Protein AF-A0A2U3EQC5-F1 (afdb_monomer_lite)

InterPro domains:
  IPR046341 SET domain superfamily [G3DSA:2.170.270.10] (46-141)
  IPR046341 SET domain superfamily [SSF82199] (53-128)
  IPR053201 Flavunoidine biosynthesis N-methyltransferase [PTHR12350] (19-165)

Organism: Purpureocillium lilacinum (NCBI:txid33203)

pLDDT: mean 74.04, std 29.15, range [25.59, 98.88]

Sequence (269 aa):
MAEFTPFWEQPSHPGLIQVVKGNRPYTSAAYSLVSLPPGALFAHITTATTVAHTTYTSVATGSDSRIELNSDLVYCNHSCQPSLVFDMARLEVRVSDDRPLRPGDALTFFYPSTEWDMVQPFQCECGADDGVCLGRIAGASVVEPELLLAHWWVNEHVRALVADKVQAAGRFTAAAAAPARKAGGDLEVVAAEGQMAAVHKTTSTYASGRGRFPANLSYPARCVQSPVYMSILTRPASPSDDGAYAVPDAAADSHTSSKLQSSLQAQIE

Secondary structure (DSSP, 8-state):
-PPP---S-S-SSTTTEEEE--SSTT--EEEE-S-B-TT-EEEE--S-EE-SS--SSEEESSSS-EEE--SGGGG-EE-SS-SEEEETTTTEEEE-TTS-B-TT-B-EE-GGGT-SS-SS-EE--S-PPTTT--SEE--GGGS-HHHHHHHS---HHHHHHHHHHHHHHHHHHHHHTS--------------------------------------------------------PPPPPP----------------------S------

Foldseek 3Di:
DDADDQPDDPQPDPQAWDWDDDPDGPPIFIWGNDKDWAFAFRDAQDQKDKDQDDDQQWWALAPRTIIRSSHPVSRAAADLDAQWDCASVRRTITGHNVGIGDGGHTHHDHRLLTFQFRPDKDQDPRPDDDVSDPRIDTHLVPDDLVSDVVRDHHYPNSVVVSVVVVVVVVVVVVVVPDDDPPPPPDDDDDDDDDDDDDDDDDDDDDDDDDDDDDDDDDDDDDDDDDDDDDDDDDDDDDDDDDDDDDDDDDDDDDDDDDDPPDDDPDDDD

Structure (mmCIF, N/CA/C/O backbone):
data_AF-A0A2U3EQC5-F1
#
_entry.id   AF-A0A2U3EQC5-F1
#
loop_
_atom_site.group_PDB
_atom_site.id
_atom_site.type_symbol
_atom_site.label_atom_id
_atom_site.label_alt_id
_atom_site.label_comp_id
_atom_site.label_asym_id
_atom_site.label_entity_id
_atom_site.label_seq_id
_atom_site.pdbx_PDB_ins_code
_atom_site.Cartn_x
_atom_site.Cartn_y
_atom_site.Cartn_z
_atom_site.occupancy
_atom_site.B_iso_or_equiv
_atom_site.auth_seq_id
_atom_site.auth_comp_id
_atom_site.auth_asym_id
_atom_site.auth_atom_id
_atom_site.pdbx_PDB_model_num
ATOM 1 N N . MET A 1 1 ? 18.146 0.056 12.840 1.00 60.41 1 MET A N 1
ATOM 2 C CA . MET A 1 1 ? 17.187 1.153 12.604 1.00 60.41 1 MET A CA 1
ATOM 3 C C . MET A 1 1 ? 16.196 1.155 13.751 1.00 60.41 1 MET A C 1
ATOM 5 O O . MET A 1 1 ? 15.850 0.075 14.212 1.00 60.41 1 MET A O 1
ATOM 9 N N . ALA A 1 2 ? 15.840 2.330 14.271 1.00 64.19 2 ALA A N 1
ATOM 10 C CA . ALA A 1 2 ? 14.834 2.434 15.325 1.00 64.19 2 ALA A CA 1
ATOM 11 C C . ALA A 1 2 ? 13.441 2.158 14.741 1.00 64.19 2 ALA A C 1
ATOM 13 O O . ALA A 1 2 ? 13.175 2.493 13.582 1.00 64.19 2 ALA A O 1
ATOM 14 N N . GLU A 1 3 ? 12.583 1.520 15.532 1.00 71.12 3 GLU A N 1
ATOM 15 C CA . GLU A 1 3 ? 11.189 1.293 15.163 1.00 71.12 3 GLU A CA 1
ATOM 16 C C . GLU A 1 3 ? 10.447 2.629 15.027 1.00 71.12 3 GLU A C 1
ATOM 18 O O . GLU A 1 3 ? 10.733 3.592 15.739 1.00 71.12 3 GLU A O 1
ATOM 23 N N . PHE A 1 4 ? 9.523 2.693 14.071 1.00 79.38 4 PHE A N 1
ATOM 24 C CA . PHE A 1 4 ? 8.716 3.871 13.799 1.00 79.38 4 PHE A CA 1
ATOM 25 C C . PHE A 1 4 ? 7.775 4.124 14.979 1.00 79.38 4 PHE A C 1
ATOM 27 O O . PHE A 1 4 ? 6.898 3.305 15.270 1.00 79.38 4 PHE A O 1
ATOM 34 N N . THR A 1 5 ? 7.932 5.280 15.622 1.00 84.69 5 THR A N 1
ATOM 35 C CA . THR A 1 5 ? 7.005 5.749 16.651 1.00 84.69 5 THR A CA 1
ATOM 36 C C . THR A 1 5 ? 5.958 6.655 15.999 1.00 84.69 5 THR A C 1
ATOM 38 O O . THR A 1 5 ? 6.326 7.716 15.489 1.00 84.69 5 THR A O 1
ATOM 41 N N . PRO A 1 6 ? 4.669 6.270 16.000 1.00 90.75 6 PRO A N 1
ATOM 42 C CA . PRO A 1 6 ? 3.605 7.116 15.472 1.00 90.75 6 PRO A CA 1
ATOM 43 C C . PRO A 1 6 ? 3.496 8.403 16.292 1.00 90.75 6 PRO A C 1
ATOM 45 O O . PRO A 1 6 ? 3.584 8.376 17.518 1.00 90.75 6 PRO A O 1
ATOM 48 N N . PHE A 1 7 ? 3.291 9.526 15.606 1.00 93.06 7 PHE A N 1
ATOM 49 C CA . PHE A 1 7 ? 3.071 10.837 16.230 1.00 93.06 7 PHE A CA 1
ATOM 50 C C . PHE A 1 7 ? 1.607 11.306 16.133 1.00 93.06 7 PHE A C 1
ATOM 52 O O . PHE A 1 7 ? 1.275 12.376 16.637 1.00 93.06 7 PHE A O 1
ATOM 59 N N . TRP A 1 8 ? 0.742 10.528 15.474 1.00 94.25 8 TRP A N 1
ATOM 60 C CA . TRP A 1 8 ? -0.700 10.767 15.389 1.00 94.25 8 TRP A CA 1
ATOM 61 C C . TRP A 1 8 ? -1.462 10.033 16.496 1.00 94.25 8 TRP A C 1
ATOM 63 O O . TRP A 1 8 ? -0.962 9.084 17.101 1.00 94.25 8 TRP A O 1
ATOM 73 N N . GLU A 1 9 ? -2.704 10.454 16.729 1.00 92.25 9 GLU A N 1
ATOM 74 C CA . GLU A 1 9 ? -3.632 9.760 17.620 1.00 92.25 9 GLU A CA 1
ATOM 75 C C . GLU A 1 9 ? -4.041 8.401 17.034 1.00 92.25 9 GLU A C 1
ATOM 77 O O . GLU A 1 9 ? -4.446 8.309 15.874 1.00 92.25 9 GLU A O 1
ATOM 82 N N . GLN A 1 10 ? -3.935 7.340 17.839 1.00 90.12 10 GLN A N 1
ATOM 83 C CA . GLN A 1 10 ? -4.272 5.978 17.425 1.00 90.12 10 GLN A CA 1
ATOM 84 C C . GLN A 1 10 ? -5.560 5.481 18.112 1.00 90.12 10 GLN A C 1
ATOM 86 O O . GLN A 1 10 ? -5.664 5.601 19.334 1.00 90.12 10 GLN A O 1
ATOM 91 N N . PRO A 1 11 ? -6.501 4.852 17.375 1.00 93.69 11 PRO A N 1
ATOM 92 C CA . PRO A 1 11 ? -6.435 4.581 15.942 1.00 93.69 11 PRO A CA 1
ATOM 93 C C . PRO A 1 11 ? -6.829 5.805 15.099 1.00 93.69 11 PRO A C 1
ATOM 95 O O . PRO A 1 11 ? -7.853 6.437 15.327 1.00 93.69 11 PRO A O 1
ATOM 98 N N . SER A 1 12 ? -6.059 6.067 14.049 1.00 96.44 12 SER A N 1
ATOM 99 C CA . SER A 1 12 ? -6.340 7.078 13.017 1.00 96.44 12 SER A CA 1
ATOM 100 C C . SER A 1 12 ? -7.589 6.771 12.177 1.00 96.44 12 SER A C 1
ATOM 102 O O . SER A 1 12 ? -8.175 7.675 11.591 1.00 96.44 12 SER A O 1
ATOM 104 N N . HIS A 1 13 ? -7.994 5.497 12.106 1.00 97.00 13 HIS A N 1
ATOM 105 C CA . HIS A 1 13 ? -9.153 5.019 11.346 1.00 97.00 13 HIS A CA 1
ATOM 106 C C . HIS A 1 13 ? -10.082 4.191 12.256 1.00 97.00 13 HIS A C 1
ATOM 108 O O . HIS A 1 13 ? -10.165 2.961 12.114 1.00 97.00 13 HIS A O 1
ATOM 114 N N . PRO A 1 14 ? -10.748 4.832 13.237 1.00 95.81 14 PRO A N 1
ATOM 115 C CA . PRO A 1 14 ? -11.559 4.132 14.226 1.00 95.81 14 PRO A CA 1
ATOM 116 C C . PRO A 1 14 ? -12.685 3.340 13.553 1.00 95.81 14 PRO A C 1
ATOM 118 O O . PRO A 1 14 ? -13.388 3.842 12.679 1.00 95.81 14 PRO A O 1
ATOM 121 N N . GLY A 1 15 ? -12.843 2.076 13.951 1.00 96.69 15 GLY A N 1
ATOM 122 C CA . GLY A 1 15 ? -13.857 1.171 13.397 1.00 96.69 15 GLY A CA 1
ATOM 123 C C . GLY A 1 15 ? -13.526 0.568 12.027 1.00 96.69 15 GLY A C 1
ATOM 124 O O . GLY A 1 15 ? -14.263 -0.306 11.584 1.00 96.69 15 GLY A O 1
ATOM 125 N N . LEU A 1 16 ? -12.424 0.970 11.379 1.00 97.81 16 LEU A N 1
ATOM 126 C CA . LEU A 1 16 ? -11.960 0.390 10.110 1.00 97.81 16 LEU A CA 1
ATOM 127 C C . LEU A 1 16 ? -10.710 -0.474 10.284 1.00 97.81 16 LEU A C 1
ATOM 129 O O . LEU A 1 16 ? -10.642 -1.568 9.724 1.00 97.81 16 LEU A O 1
ATOM 133 N N . ILE A 1 17 ? -9.736 0.011 11.061 1.00 98.12 17 ILE A N 1
ATOM 134 C CA . ILE A 1 17 ? -8.420 -0.618 11.214 1.00 98.12 17 ILE A CA 1
ATOM 135 C C . ILE A 1 17 ? -8.189 -1.005 12.672 1.00 98.12 17 ILE A C 1
ATOM 137 O O . ILE A 1 17 ? -8.315 -0.181 13.577 1.00 98.12 17 ILE A O 1
ATOM 141 N N . GLN A 1 18 ? -7.766 -2.248 12.888 1.00 97.81 18 GLN A N 1
ATOM 142 C CA . GLN A 1 18 ? -7.143 -2.690 14.129 1.00 97.81 18 GLN A CA 1
ATOM 143 C C . GLN A 1 18 ? -5.639 -2.861 13.914 1.00 97.81 18 GLN A C 1
ATOM 145 O O . GLN A 1 18 ? -5.214 -3.704 13.126 1.00 97.81 18 GLN A O 1
ATOM 150 N N . VAL A 1 19 ? -4.825 -2.096 14.644 1.00 96.75 19 VAL A N 1
ATOM 151 C CA . VAL A 1 19 ? -3.367 -2.277 14.668 1.00 96.75 19 VAL A CA 1
ATOM 152 C C . VAL A 1 19 ? -2.998 -3.244 15.786 1.00 96.75 19 VAL A C 1
ATOM 154 O O . VAL A 1 19 ? -3.342 -3.027 16.946 1.00 96.75 19 VAL A O 1
ATOM 157 N N . VAL A 1 20 ? -2.251 -4.289 15.447 1.00 95.38 20 VAL A N 1
ATOM 158 C CA . VAL A 1 20 ? -1.648 -5.215 16.407 1.00 95.38 20 VAL A CA 1
ATOM 159 C C . VAL A 1 20 ? -0.141 -5.018 16.368 1.00 95.38 20 VAL A C 1
ATOM 161 O O . VAL A 1 20 ? 0.492 -5.200 15.330 1.00 95.38 20 VAL A O 1
ATOM 164 N N . LYS A 1 21 ? 0.440 -4.630 17.504 1.00 91.31 21 LYS A N 1
ATOM 165 C CA . LYS A 1 21 ? 1.890 -4.499 17.665 1.00 91.31 21 LYS A CA 1
ATOM 166 C C . LYS A 1 21 ? 2.492 -5.866 17.955 1.00 91.31 21 LYS A C 1
ATOM 168 O O . LYS A 1 21 ? 2.032 -6.565 18.856 1.00 91.31 21 LYS A O 1
ATOM 173 N N . GLY A 1 22 ? 3.510 -6.248 17.195 1.00 85.81 22 GLY A N 1
ATOM 174 C CA . GLY A 1 22 ? 4.275 -7.448 17.502 1.00 85.81 22 GLY A CA 1
ATOM 175 C C . GLY A 1 22 ? 5.322 -7.198 18.592 1.00 85.81 22 GLY A C 1
ATOM 176 O O . GLY A 1 22 ? 5.554 -6.071 19.023 1.00 85.81 22 GLY A O 1
ATOM 177 N N . ASN A 1 23 ? 5.958 -8.271 19.058 1.00 85.81 23 ASN A N 1
ATOM 178 C CA . ASN A 1 23 ? 6.961 -8.230 20.131 1.00 85.81 23 ASN A CA 1
ATOM 179 C C . ASN A 1 23 ? 8.394 -7.972 19.631 1.00 85.81 23 ASN A C 1
ATOM 181 O O . ASN A 1 23 ? 9.341 -8.002 20.418 1.00 85.81 23 ASN A O 1
ATOM 185 N N . ARG A 1 24 ? 8.563 -7.769 18.321 1.00 83.31 24 ARG A N 1
ATOM 186 C CA . ARG A 1 24 ? 9.838 -7.483 17.655 1.00 83.31 24 ARG A CA 1
ATOM 187 C C . ARG A 1 24 ? 9.677 -6.289 16.705 1.00 83.31 24 ARG A C 1
ATOM 189 O O . ARG A 1 24 ? 8.576 -6.082 16.186 1.00 83.31 24 ARG A O 1
ATOM 196 N N . PRO A 1 25 ? 10.758 -5.555 16.395 1.00 79.38 25 PRO A N 1
ATOM 197 C CA . PRO A 1 25 ? 10.714 -4.519 15.368 1.00 79.38 25 PRO A CA 1
ATOM 198 C C . PRO A 1 25 ? 10.146 -5.061 14.052 1.00 79.38 25 PRO A C 1
ATOM 200 O O . PRO A 1 25 ? 10.438 -6.197 13.677 1.00 79.38 25 PRO A O 1
ATOM 203 N N . TYR A 1 26 ? 9.356 -4.242 13.355 1.00 80.81 26 TYR A N 1
ATOM 204 C CA . TYR A 1 26 ? 8.758 -4.566 12.048 1.00 80.81 26 TYR A CA 1
ATOM 205 C C . TYR A 1 26 ? 7.760 -5.735 12.054 1.00 80.81 26 TYR A C 1
ATOM 207 O O . TYR A 1 26 ? 7.465 -6.294 11.005 1.00 80.81 26 TYR A O 1
ATOM 215 N N . THR A 1 27 ? 7.214 -6.100 13.220 1.00 87.44 27 THR A N 1
ATOM 216 C CA . THR A 1 27 ? 6.194 -7.166 13.337 1.00 87.44 27 THR A CA 1
ATOM 217 C C . THR A 1 27 ? 4.798 -6.641 13.680 1.00 87.44 27 THR A C 1
ATOM 219 O O . THR A 1 27 ? 3.921 -7.401 14.080 1.00 87.44 27 THR A O 1
ATOM 222 N N . SER A 1 28 ? 4.581 -5.331 13.526 1.00 93.75 28 SER A N 1
ATOM 223 C CA . SER A 1 28 ? 3.240 -4.742 13.591 1.00 93.75 28 SER A CA 1
ATOM 224 C C . SER A 1 28 ? 2.422 -5.129 12.356 1.00 93.75 28 SER A C 1
ATOM 226 O O . SER A 1 28 ? 2.977 -5.258 11.268 1.00 93.75 28 SER A O 1
ATOM 228 N N . ALA A 1 29 ? 1.110 -5.284 12.510 1.00 95.94 29 ALA A N 1
ATOM 229 C CA . ALA A 1 29 ? 0.196 -5.596 11.415 1.00 95.94 29 ALA A CA 1
ATOM 230 C C . ALA A 1 29 ? -1.144 -4.872 11.585 1.00 95.94 29 ALA A C 1
ATOM 232 O O . ALA A 1 29 ? -1.591 -4.630 12.708 1.00 95.94 29 ALA A O 1
ATOM 233 N N . ALA A 1 30 ? -1.783 -4.553 10.464 1.00 98.00 30 ALA A N 1
ATOM 234 C CA . ALA A 1 30 ? -3.121 -3.983 10.411 1.00 98.00 30 ALA A CA 1
ATOM 235 C C . ALA A 1 30 ? -4.150 -5.039 9.978 1.00 98.00 30 ALA A C 1
ATOM 237 O O . ALA A 1 30 ? -3.899 -5.822 9.061 1.00 98.00 30 ALA A O 1
ATOM 238 N N . TYR A 1 31 ? -5.318 -5.038 10.617 1.00 98.62 31 TYR A N 1
ATOM 239 C CA . TYR A 1 31 ? -6.430 -5.943 10.328 1.00 98.62 31 TYR A CA 1
ATOM 240 C C . TYR A 1 31 ? -7.721 -5.158 10.098 1.00 98.62 31 TYR A C 1
ATOM 242 O O . TYR A 1 31 ? -7.950 -4.122 10.726 1.00 98.62 31 TYR A O 1
ATOM 250 N N . SER A 1 32 ? -8.566 -5.655 9.195 1.00 98.69 32 SER A N 1
ATOM 251 C CA . SER A 1 32 ? -9.867 -5.057 8.904 1.00 98.69 32 SER A CA 1
ATOM 252 C C . SER A 1 32 ? -10.825 -5.254 10.074 1.00 98.69 32 SER A C 1
ATOM 254 O O . SER A 1 32 ? -10.917 -6.345 10.635 1.00 98.69 32 SER A O 1
ATOM 256 N N . LEU A 1 33 ? -11.617 -4.234 10.381 1.00 98.69 33 LEU A N 1
ATOM 257 C CA . LEU A 1 33 ? -12.772 -4.331 11.278 1.00 98.69 33 LEU A CA 1
ATOM 258 C C . LEU A 1 33 ? -14.106 -4.389 10.518 1.00 98.69 33 LEU A C 1
ATOM 260 O O . LEU A 1 33 ? -15.160 -4.560 11.127 1.00 98.69 33 LEU A O 1
ATOM 264 N N . VAL A 1 34 ? -14.070 -4.285 9.187 1.00 98.62 34 VAL A N 1
ATOM 265 C CA . VAL A 1 34 ? -15.260 -4.171 8.335 1.00 98.62 34 VAL A CA 1
ATOM 266 C C . VAL A 1 34 ? -15.308 -5.232 7.246 1.00 98.62 34 VAL A C 1
ATOM 268 O O . VAL A 1 34 ? -14.296 -5.830 6.872 1.00 98.62 34 VAL A O 1
ATOM 271 N N . SER A 1 35 ? -16.514 -5.452 6.717 1.00 98.69 35 SER A N 1
ATOM 272 C CA . SER A 1 35 ? -16.706 -6.188 5.472 1.00 98.69 35 SER A CA 1
ATOM 273 C C . SER A 1 35 ? -17.025 -5.228 4.335 1.00 98.69 35 SER A C 1
ATOM 275 O O . SER A 1 35 ? -17.892 -4.370 4.482 1.00 98.69 35 SER A O 1
ATOM 277 N N . LEU A 1 36 ? -16.337 -5.390 3.208 1.00 98.75 36 LEU A N 1
ATOM 278 C CA . LEU A 1 36 ? -16.526 -4.584 2.007 1.00 98.75 36 LEU A CA 1
ATOM 279 C C . LEU A 1 36 ? -16.419 -5.472 0.756 1.00 98.75 36 LEU A C 1
ATOM 281 O O . LEU A 1 36 ? -15.634 -6.428 0.753 1.00 98.75 36 LEU A O 1
ATOM 285 N N . PRO A 1 37 ? -17.198 -5.194 -0.306 1.00 98.75 37 PRO A N 1
ATOM 286 C CA . PRO A 1 37 ? -17.082 -5.934 -1.557 1.00 98.75 37 PRO A CA 1
ATOM 287 C C . PRO A 1 37 ? -15.770 -5.595 -2.293 1.00 98.75 37 PRO A C 1
ATOM 289 O O . PRO A 1 37 ? -15.158 -4.564 -1.996 1.00 98.75 37 PRO A O 1
ATOM 292 N N . PRO A 1 38 ? -15.346 -6.433 -3.260 1.00 98.69 38 PRO A N 1
ATOM 293 C CA . PRO A 1 38 ? -14.201 -6.134 -4.118 1.00 98.69 38 PRO A CA 1
ATOM 294 C C . PRO A 1 38 ? -14.313 -4.753 -4.773 1.00 98.69 38 PRO A C 1
ATOM 296 O O . PRO A 1 38 ? -15.415 -4.309 -5.111 1.00 98.69 38 PRO A O 1
ATOM 299 N N . GLY A 1 39 ? -13.185 -4.057 -4.911 1.00 98.50 39 GLY A N 1
ATOM 300 C CA . GLY A 1 39 ? -13.107 -2.737 -5.538 1.00 98.50 39 GLY A CA 1
ATOM 301 C C . GLY A 1 39 ? -13.722 -1.586 -4.731 1.00 98.50 39 GLY A C 1
ATOM 302 O O . GLY A 1 39 ? -13.650 -0.432 -5.168 1.00 98.50 39 GLY A O 1
ATOM 303 N N . ALA A 1 40 ? -14.330 -1.841 -3.567 1.00 98.69 40 ALA A N 1
ATOM 304 C CA . ALA A 1 40 ? -14.895 -0.796 -2.714 1.00 98.69 40 ALA A CA 1
ATOM 305 C C . ALA A 1 40 ? -13.812 0.139 -2.162 1.00 98.69 40 ALA A C 1
ATOM 307 O O . ALA A 1 40 ? -12.687 -0.279 -1.897 1.00 98.69 40 ALA A O 1
ATOM 308 N N . LEU A 1 41 ? -14.170 1.403 -1.931 1.00 98.75 41 LEU A N 1
ATOM 309 C CA . LEU A 1 41 ? -13.318 2.322 -1.182 1.00 98.75 41 LEU A CA 1
ATOM 310 C C . LEU A 1 41 ? -13.204 1.837 0.271 1.00 98.75 41 LEU A C 1
ATOM 312 O O . LEU A 1 41 ? -14.220 1.670 0.943 1.00 98.75 41 LEU A O 1
ATOM 316 N N . PHE A 1 42 ? -11.975 1.629 0.742 1.00 98.75 42 PHE A N 1
ATOM 317 C CA . PHE A 1 42 ? -11.675 1.292 2.133 1.00 98.75 42 PHE A CA 1
ATOM 318 C C . PHE A 1 42 ? -11.404 2.555 2.959 1.00 98.75 42 PHE A C 1
ATOM 320 O O . PHE A 1 42 ? -12.025 2.750 4.000 1.00 98.75 42 PHE A O 1
ATOM 327 N N . ALA A 1 43 ? -10.512 3.430 2.484 1.00 98.62 43 ALA A N 1
ATOM 328 C CA . ALA A 1 43 ? -10.180 4.693 3.143 1.00 98.62 43 ALA A CA 1
ATOM 329 C C . ALA A 1 43 ? -9.628 5.724 2.147 1.00 98.62 43 ALA A C 1
ATOM 331 O O . ALA A 1 43 ? -9.016 5.363 1.143 1.00 98.62 43 ALA A O 1
ATOM 332 N N . HIS A 1 44 ? -9.800 7.010 2.447 1.00 98.56 44 HIS A N 1
ATOM 333 C CA . HIS A 1 44 ? -9.054 8.084 1.787 1.00 98.56 44 HIS A CA 1
ATOM 334 C C . HIS A 1 44 ? -7.726 8.328 2.514 1.00 98.56 44 HIS A C 1
ATOM 336 O O . HIS A 1 44 ? -7.661 8.238 3.738 1.00 98.56 44 HIS A O 1
ATOM 342 N N . ILE A 1 45 ? -6.681 8.702 1.777 1.00 98.38 45 ILE A N 1
ATOM 343 C CA . ILE A 1 45 ? -5.380 9.083 2.335 1.00 98.38 45 ILE A CA 1
ATOM 344 C C . ILE A 1 45 ? -5.372 10.602 2.538 1.00 98.38 45 ILE A C 1
ATOM 346 O O . ILE A 1 45 ? -4.995 11.361 1.649 1.00 98.38 45 ILE A O 1
ATOM 350 N N . THR A 1 46 ? -5.825 11.061 3.706 1.00 97.25 46 THR A N 1
ATOM 351 C CA . THR A 1 46 ? -6.044 12.498 3.982 1.00 97.25 46 THR A CA 1
ATOM 352 C C . THR A 1 46 ? -4.967 13.154 4.843 1.00 97.25 46 THR A C 1
ATOM 354 O O . THR A 1 46 ? -4.887 14.377 4.894 1.00 97.25 46 THR A O 1
ATOM 357 N N . THR A 1 47 ? -4.148 12.368 5.540 1.00 97.12 47 THR A N 1
ATOM 358 C CA . THR A 1 47 ? -3.135 12.845 6.504 1.00 97.12 47 THR A CA 1
ATOM 359 C C . THR A 1 47 ? -1.728 12.924 5.919 1.00 97.12 47 THR A C 1
ATOM 361 O O . THR A 1 47 ? -0.791 13.361 6.591 1.00 97.12 47 THR A O 1
ATOM 364 N N . ALA A 1 48 ? -1.559 12.465 4.682 1.00 97.44 48 ALA A N 1
ATOM 365 C CA . ALA A 1 48 ? -0.251 12.272 4.096 1.00 97.44 48 ALA A CA 1
ATOM 366 C C . ALA A 1 48 ? 0.497 13.586 3.845 1.00 97.44 48 ALA A C 1
ATOM 368 O O . ALA A 1 48 ? -0.084 14.592 3.438 1.00 97.44 48 ALA A O 1
ATOM 369 N N . THR A 1 49 ? 1.813 13.553 4.033 1.00 97.75 49 THR A N 1
ATOM 370 C CA . THR A 1 49 ? 2.706 14.683 3.741 1.00 97.75 49 THR A CA 1
ATOM 371 C C . THR A 1 49 ? 3.781 14.266 2.759 1.00 97.75 49 THR A C 1
ATOM 373 O O . THR A 1 49 ? 4.369 13.197 2.903 1.00 97.75 49 THR A O 1
ATOM 376 N N . THR A 1 50 ? 4.089 15.125 1.792 1.00 97.75 50 THR A N 1
ATOM 377 C CA . THR A 1 50 ? 5.183 14.894 0.842 1.00 97.75 50 THR A CA 1
ATOM 378 C C . THR A 1 50 ? 6.534 14.870 1.545 1.00 97.75 50 THR A C 1
ATOM 380 O O . THR A 1 50 ? 6.791 15.721 2.399 1.00 97.75 50 THR A O 1
ATOM 383 N N . VAL A 1 51 ? 7.425 13.966 1.136 1.00 96.62 51 VAL A N 1
ATOM 384 C CA . VAL A 1 51 ? 8.796 13.895 1.662 1.00 96.62 51 VAL A CA 1
ATOM 385 C C . VAL A 1 51 ? 9.837 13.829 0.548 1.00 96.62 51 VAL A C 1
ATOM 387 O O . VAL A 1 51 ? 9.586 13.321 -0.542 1.00 96.62 51 VAL A O 1
ATOM 390 N N . ALA A 1 52 ? 11.029 14.367 0.819 1.00 93.69 52 ALA A N 1
ATOM 391 C CA . ALA A 1 52 ? 12.087 14.525 -0.181 1.00 93.69 52 ALA A CA 1
ATOM 392 C C . ALA A 1 52 ? 12.895 13.244 -0.448 1.00 93.69 52 ALA A C 1
ATOM 394 O O . ALA A 1 52 ? 13.553 13.139 -1.481 1.00 93.69 52 ALA A O 1
ATOM 395 N N . HIS A 1 53 ? 12.848 12.257 0.449 1.00 90.31 53 HIS A N 1
ATOM 396 C CA . HIS A 1 53 ? 13.676 11.049 0.389 1.00 90.31 53 HIS A CA 1
ATOM 397 C C . HIS A 1 53 ? 12.856 9.806 0.718 1.00 90.31 53 HIS A C 1
ATOM 399 O O . HIS A 1 53 ? 11.909 9.884 1.496 1.00 90.31 53 HIS A O 1
ATOM 405 N N . THR A 1 54 ? 13.214 8.676 0.112 1.00 92.88 54 THR A N 1
ATOM 406 C CA . THR A 1 54 ? 12.582 7.386 0.400 1.00 92.88 54 THR A CA 1
ATOM 407 C C . THR A 1 54 ? 12.991 6.915 1.790 1.00 92.88 54 THR A C 1
ATOM 409 O O . THR A 1 54 ? 14.177 6.849 2.116 1.00 92.88 54 THR A O 1
ATOM 412 N N . THR A 1 55 ? 12.002 6.581 2.605 1.00 92.50 55 THR A N 1
ATOM 413 C CA . THR A 1 55 ? 12.154 5.953 3.917 1.00 92.50 55 THR A CA 1
ATOM 414 C C . THR A 1 55 ? 11.522 4.562 3.862 1.00 92.50 55 THR A C 1
ATOM 416 O O . THR A 1 55 ? 10.926 4.172 2.859 1.00 92.50 55 THR A O 1
ATOM 419 N N . TYR A 1 56 ? 11.651 3.779 4.932 1.00 90.62 56 TYR A N 1
ATOM 420 C CA . TYR A 1 56 ? 10.997 2.469 4.976 1.00 90.62 56 TYR A CA 1
ATOM 421 C C . TYR A 1 56 ? 9.472 2.554 5.183 1.00 90.62 56 TYR A C 1
ATOM 423 O O . TYR A 1 56 ? 8.803 1.533 5.057 1.00 90.62 56 TYR A O 1
ATOM 431 N N . THR A 1 57 ? 8.938 3.735 5.522 1.00 94.38 57 THR A N 1
ATOM 432 C CA . THR A 1 57 ? 7.498 3.999 5.708 1.00 94.38 57 THR A CA 1
ATOM 433 C C . THR A 1 57 ? 6.899 4.866 4.602 1.00 94.38 57 THR A C 1
ATOM 435 O O . THR A 1 57 ? 5.676 4.938 4.488 1.00 94.38 57 THR A O 1
ATOM 438 N N . SER A 1 58 ? 7.738 5.505 3.782 1.00 96.62 58 SER A N 1
ATOM 439 C CA . SER A 1 58 ? 7.280 6.327 2.669 1.00 96.62 58 SER A CA 1
ATOM 440 C C . SER A 1 58 ? 6.658 5.477 1.566 1.00 96.62 58 SER A C 1
ATOM 442 O O . SER A 1 58 ? 7.136 4.378 1.293 1.00 96.62 58 SER A O 1
ATOM 444 N N . VAL A 1 59 ? 5.667 6.038 0.880 1.00 98.25 59 VAL A N 1
ATOM 445 C CA . VAL A 1 59 ? 5.016 5.435 -0.287 1.00 98.25 59 VAL A CA 1
ATOM 446 C C . VAL A 1 59 ? 5.210 6.342 -1.498 1.00 98.25 59 VAL A C 1
ATOM 448 O O . VAL A 1 59 ? 4.944 7.547 -1.429 1.00 98.25 59 VAL A O 1
ATOM 451 N N . ALA A 1 60 ? 5.679 5.786 -2.611 1.00 98.19 60 ALA A N 1
ATOM 452 C CA . ALA A 1 60 ? 5.845 6.515 -3.861 1.00 98.19 60 ALA A CA 1
ATOM 453 C C . ALA A 1 60 ? 4.490 6.829 -4.517 1.00 98.19 60 ALA A C 1
ATOM 455 O O . ALA A 1 60 ? 3.644 5.955 -4.707 1.00 98.19 60 ALA A O 1
ATOM 456 N N . THR A 1 61 ? 4.310 8.091 -4.907 1.00 97.56 61 THR A N 1
ATOM 457 C CA . THR A 1 61 ? 3.120 8.597 -5.618 1.00 97.56 61 THR A CA 1
ATOM 458 C C . THR A 1 61 ? 3.414 8.975 -7.072 1.00 97.56 61 THR A C 1
ATOM 460 O O . THR A 1 61 ? 2.521 9.402 -7.796 1.00 97.56 61 THR A O 1
ATOM 463 N N . GLY A 1 62 ? 4.674 8.847 -7.490 1.00 96.00 62 GLY A N 1
ATOM 464 C CA . GLY A 1 62 ? 5.195 9.207 -8.804 1.00 96.00 62 GLY A CA 1
ATOM 465 C C . GLY A 1 62 ? 6.629 8.696 -8.968 1.00 96.00 62 GLY A C 1
ATOM 466 O O . GLY A 1 62 ? 7.163 8.063 -8.057 1.00 96.00 62 GLY A O 1
ATOM 467 N N . SER A 1 63 ? 7.279 8.987 -10.103 1.00 92.12 63 SER A N 1
ATOM 468 C CA . SER A 1 63 ? 8.694 8.619 -10.324 1.00 92.12 63 SER A CA 1
ATOM 469 C C . SER A 1 63 ? 9.621 9.247 -9.279 1.00 92.12 63 SER A C 1
ATOM 471 O O . SER A 1 63 ? 10.513 8.589 -8.751 1.00 92.12 63 SER A O 1
ATOM 473 N N . ASP A 1 64 ? 9.358 10.510 -8.937 1.00 92.25 64 ASP A N 1
ATOM 474 C CA . ASP A 1 64 ? 10.212 11.327 -8.070 1.00 92.25 64 ASP A CA 1
ATOM 475 C C . ASP A 1 64 ? 9.459 11.921 -6.871 1.00 92.25 64 ASP A C 1
ATOM 477 O O . ASP A 1 64 ? 10.018 12.714 -6.113 1.00 92.25 64 ASP A O 1
ATOM 481 N N . SER A 1 65 ? 8.199 11.525 -6.667 1.00 96.25 65 SER A N 1
ATOM 482 C CA . SER A 1 65 ? 7.348 11.998 -5.574 1.00 96.25 65 SER A CA 1
ATOM 483 C C . SER A 1 65 ? 6.937 10.864 -4.646 1.00 96.25 65 SER A C 1
ATOM 485 O O . SER A 1 65 ? 6.718 9.726 -5.059 1.00 96.25 65 SER A O 1
ATOM 487 N N . ARG A 1 66 ? 6.834 11.190 -3.360 1.00 97.56 66 ARG A N 1
ATOM 488 C CA . ARG A 1 66 ? 6.524 10.238 -2.295 1.00 97.56 66 ARG A CA 1
ATOM 489 C C . ARG A 1 66 ? 5.940 10.948 -1.086 1.00 97.56 66 ARG A C 1
ATOM 491 O O . ARG A 1 66 ? 6.152 12.151 -0.898 1.00 97.56 66 ARG A O 1
ATOM 498 N N . ILE A 1 67 ? 5.218 10.188 -0.278 1.00 98.25 67 ILE A N 1
ATOM 499 C CA . ILE A 1 67 ? 4.520 10.662 0.913 1.00 98.25 67 ILE A CA 1
ATOM 500 C C . ILE A 1 67 ? 4.860 9.804 2.127 1.00 98.25 67 ILE A C 1
ATOM 502 O O . ILE A 1 67 ? 5.143 8.619 1.991 1.00 98.25 67 ILE A O 1
ATOM 506 N N . GLU A 1 68 ? 4.765 10.387 3.314 1.00 97.75 68 GLU A N 1
ATOM 507 C CA . GLU A 1 68 ? 4.520 9.640 4.549 1.00 97.75 68 GLU A CA 1
ATOM 508 C C . GLU A 1 68 ? 3.012 9.616 4.789 1.00 97.75 68 GLU A C 1
ATOM 510 O O . GLU A 1 68 ? 2.360 10.656 4.694 1.00 97.75 68 GLU A O 1
ATOM 515 N N . LEU A 1 69 ? 2.449 8.441 5.083 1.00 97.94 69 LEU A N 1
ATOM 516 C CA . LEU A 1 69 ? 0.997 8.266 5.230 1.00 97.94 69 LEU A CA 1
ATOM 517 C C . LEU A 1 69 ? 0.430 8.986 6.462 1.00 97.94 69 LEU A C 1
ATOM 519 O O . LEU A 1 69 ? -0.737 9.379 6.460 1.00 97.94 69 LEU A O 1
ATOM 523 N N . ASN A 1 70 ? 1.241 9.143 7.512 1.00 96.94 70 ASN A N 1
ATOM 524 C CA . ASN A 1 70 ? 0.870 9.766 8.788 1.00 96.94 70 ASN A CA 1
ATOM 525 C C . ASN A 1 70 ? -0.430 9.217 9.402 1.00 96.94 70 ASN A C 1
ATOM 527 O O . ASN A 1 70 ? -1.237 9.959 9.958 1.00 96.94 70 ASN A O 1
ATOM 531 N N . SER A 1 71 ? -0.656 7.916 9.240 1.00 97.81 71 SER A N 1
ATOM 532 C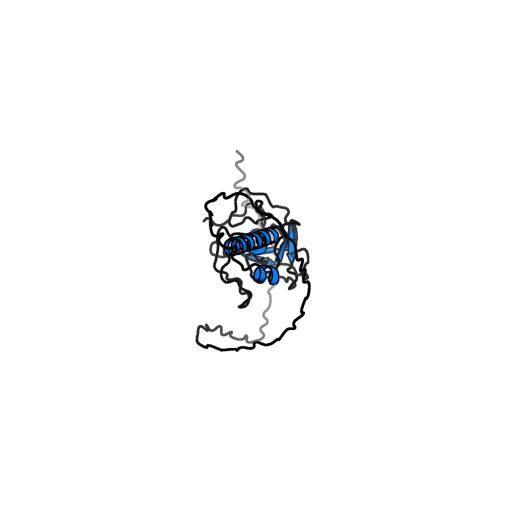 CA . SER A 1 71 ? -1.819 7.202 9.755 1.00 97.81 71 SER A CA 1
ATOM 533 C C . SER A 1 71 ? -1.509 5.715 9.887 1.00 97.81 71 SER A C 1
ATOM 535 O O . SER A 1 71 ? -0.487 5.225 9.401 1.00 97.81 71 SER A O 1
ATOM 537 N N . ASP A 1 72 ? -2.419 4.964 10.501 1.00 97.56 72 ASP A N 1
ATOM 538 C CA . ASP A 1 72 ? -2.273 3.522 10.723 1.00 97.56 72 ASP A CA 1
ATOM 539 C C . ASP A 1 72 ? -2.240 2.699 9.431 1.00 97.56 72 ASP A C 1
ATOM 541 O O . ASP A 1 72 ? -1.889 1.520 9.473 1.00 97.56 72 ASP A O 1
ATOM 545 N N . LEU A 1 73 ? -2.517 3.317 8.278 1.00 98.25 73 LEU A N 1
ATOM 546 C CA . LEU A 1 73 ? -2.249 2.724 6.969 1.00 98.25 73 LEU A CA 1
ATOM 547 C C . LEU A 1 73 ? -0.772 2.326 6.805 1.00 98.25 73 LEU A C 1
ATOM 549 O O . LEU A 1 73 ? -0.491 1.384 6.072 1.00 98.25 73 LEU A O 1
ATOM 553 N N . VAL A 1 74 ? 0.156 2.958 7.541 1.00 97.06 74 VAL A N 1
ATOM 554 C CA . VAL A 1 74 ? 1.584 2.583 7.577 1.00 97.06 74 VAL A CA 1
ATOM 555 C C . VAL A 1 74 ? 1.825 1.137 8.037 1.00 97.06 74 VAL A C 1
ATOM 557 O O . VAL A 1 74 ? 2.867 0.564 7.743 1.00 97.06 74 VAL A O 1
ATOM 560 N N . TYR A 1 75 ? 0.877 0.534 8.764 1.00 97.06 75 TYR A N 1
ATOM 561 C CA . TYR A 1 75 ? 0.977 -0.848 9.245 1.00 97.06 75 TYR A CA 1
ATOM 562 C C . TYR A 1 75 ? 0.386 -1.873 8.266 1.00 97.06 75 TYR A C 1
ATOM 564 O O . TYR A 1 75 ? 0.314 -3.060 8.597 1.00 97.06 75 TYR A O 1
ATOM 572 N N . CYS A 1 76 ? -0.055 -1.439 7.079 1.00 98.12 76 CYS A N 1
ATOM 573 C CA . CYS A 1 76 ? -0.462 -2.349 6.015 1.00 98.12 76 CYS A CA 1
ATOM 574 C C . CYS A 1 76 ? 0.780 -3.019 5.427 1.00 98.12 76 CYS A C 1
ATOM 576 O O . CYS A 1 76 ? 1.558 -2.393 4.712 1.00 98.12 76 CYS A O 1
ATOM 578 N N . ASN A 1 77 ? 0.959 -4.301 5.735 1.00 97.50 77 ASN A N 1
ATOM 579 C CA . ASN A 1 77 ? 2.141 -5.045 5.320 1.00 97.50 77 ASN A CA 1
ATOM 580 C C . ASN A 1 77 ? 2.068 -5.485 3.854 1.00 97.50 77 ASN A C 1
ATOM 582 O O . ASN A 1 77 ? 1.030 -5.424 3.192 1.00 97.50 77 ASN A O 1
ATOM 586 N N . HIS A 1 78 ? 3.191 -5.984 3.350 1.00 98.06 78 HIS A N 1
ATOM 587 C CA . HIS A 1 78 ? 3.252 -6.552 2.015 1.00 98.06 78 HIS A CA 1
ATOM 588 C C . HIS A 1 78 ? 2.464 -7.866 1.904 1.00 98.06 78 HIS A C 1
ATOM 590 O O . HIS A 1 78 ? 2.590 -8.748 2.755 1.00 98.06 78 HIS A O 1
ATOM 596 N N . SER A 1 79 ? 1.760 -8.050 0.786 1.00 98.31 79 SER A N 1
ATOM 597 C CA . SER A 1 79 ? 1.366 -9.375 0.299 1.00 98.31 79 SER A CA 1
ATOM 598 C C . SER A 1 79 ? 1.475 -9.468 -1.222 1.00 98.31 79 SER A C 1
ATOM 600 O O . SER A 1 79 ? 1.137 -8.520 -1.931 1.00 98.31 79 SER A O 1
ATOM 602 N N . CYS A 1 80 ? 1.911 -10.629 -1.724 1.00 98.38 80 CYS A N 1
ATOM 603 C CA . CYS A 1 80 ? 1.851 -10.968 -3.150 1.00 98.38 80 CYS A CA 1
ATOM 604 C C . CYS A 1 80 ? 0.421 -11.303 -3.606 1.00 98.38 80 CYS A C 1
ATOM 606 O O . CYS A 1 80 ? 0.154 -11.323 -4.798 1.00 98.38 80 CYS A O 1
ATOM 608 N N . GLN A 1 81 ? -0.510 -11.527 -2.679 1.00 97.56 81 GLN A N 1
ATOM 609 C CA . GLN A 1 81 ? -1.942 -11.630 -2.954 1.00 97.56 81 GLN A CA 1
ATOM 610 C C . GLN A 1 81 ? -2.676 -10.668 -2.009 1.00 97.56 81 GLN A C 1
ATOM 612 O O . GLN A 1 81 ? -3.152 -11.075 -0.943 1.00 97.56 81 GLN A O 1
ATOM 617 N N . PRO A 1 82 ? -2.650 -9.361 -2.317 1.00 98.25 82 PRO A N 1
ATOM 618 C CA . PRO A 1 82 ? -3.057 -8.331 -1.376 1.00 98.25 82 PRO A CA 1
ATOM 619 C C . PRO A 1 82 ? -4.571 -8.274 -1.171 1.00 98.25 82 PRO A C 1
ATOM 621 O O . PRO A 1 82 ? -5.360 -8.597 -2.060 1.00 98.25 82 PRO A O 1
ATOM 624 N N . SER A 1 83 ? -4.979 -7.807 0.008 1.00 98.69 83 SER A N 1
ATOM 625 C CA . SER A 1 83 ? -6.381 -7.495 0.307 1.00 98.69 83 SER A CA 1
ATOM 626 C C . SER A 1 83 ? -6.775 -6.079 -0.119 1.00 98.69 83 SER A C 1
ATOM 628 O O . SER A 1 83 ? -7.962 -5.811 -0.314 1.00 98.69 83 SER A O 1
ATOM 630 N N . LEU A 1 84 ? -5.794 -5.190 -0.295 1.00 98.81 84 LEU A N 1
ATOM 631 C CA . LEU A 1 84 ? -5.983 -3.788 -0.638 1.00 98.81 84 LEU A CA 1
ATOM 632 C C . LEU A 1 84 ? -5.139 -3.357 -1.844 1.00 98.81 84 LEU A C 1
ATOM 634 O O . LEU A 1 84 ? -4.051 -3.871 -2.105 1.00 98.81 84 LEU A O 1
ATOM 638 N N . VAL A 1 85 ? -5.630 -2.326 -2.518 1.00 98.62 85 VAL A N 1
ATOM 639 C CA . VAL A 1 85 ? -4.962 -1.550 -3.558 1.00 98.62 85 VAL A CA 1
ATOM 640 C C . VAL A 1 85 ? -4.732 -0.138 -3.033 1.00 98.62 85 VAL A C 1
ATOM 642 O O . VAL A 1 85 ? -5.660 0.513 -2.555 1.00 98.62 85 VAL A O 1
ATOM 645 N N . PHE A 1 86 ? -3.493 0.333 -3.134 1.00 98.75 86 PHE A N 1
ATOM 646 C CA . PHE A 1 86 ? -3.117 1.711 -2.834 1.00 98.75 86 PHE A CA 1
ATOM 647 C C . PHE A 1 86 ? -3.102 2.492 -4.153 1.00 98.75 86 PHE A C 1
ATOM 649 O O . PHE A 1 86 ? -2.107 2.475 -4.880 1.00 98.75 86 PHE A O 1
ATOM 656 N N . ASP A 1 87 ? -4.210 3.172 -4.453 1.00 98.50 87 ASP A N 1
ATOM 657 C CA . ASP A 1 87 ? -4.370 4.043 -5.620 1.00 98.50 87 ASP A CA 1
ATOM 658 C C . ASP A 1 87 ? -3.828 5.442 -5.309 1.00 98.50 87 ASP A C 1
ATOM 660 O O . ASP A 1 87 ? -4.500 6.291 -4.717 1.00 98.50 87 ASP A O 1
ATOM 664 N N . MET A 1 88 ? -2.572 5.673 -5.689 1.00 98.25 88 MET A N 1
ATOM 665 C CA . MET A 1 88 ? -1.860 6.915 -5.390 1.00 98.25 88 MET A CA 1
ATOM 666 C C . MET A 1 88 ? -2.251 8.057 -6.324 1.00 98.25 88 MET A C 1
ATOM 668 O O . MET A 1 88 ? -2.081 9.215 -5.949 1.00 98.25 88 MET A O 1
ATOM 672 N N . ALA A 1 89 ? -2.833 7.760 -7.490 1.00 96.12 89 ALA A N 1
ATOM 673 C CA . ALA A 1 89 ? -3.372 8.787 -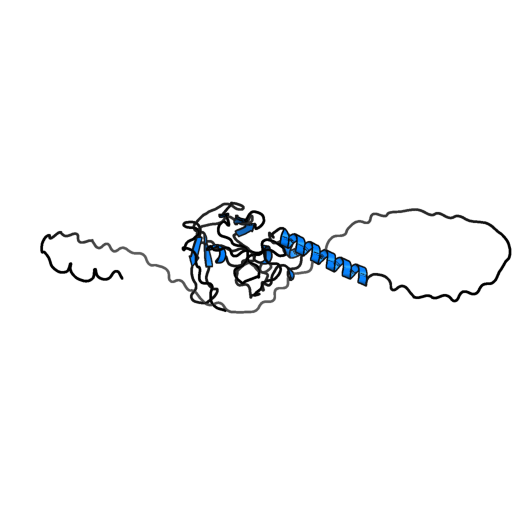8.378 1.00 96.12 89 ALA A CA 1
ATOM 674 C C . ALA A 1 89 ? -4.617 9.452 -7.770 1.00 96.12 89 ALA A C 1
ATOM 676 O O . ALA A 1 89 ? -4.855 10.642 -7.978 1.00 96.12 89 ALA A O 1
ATOM 677 N N . ARG A 1 90 ? -5.402 8.692 -6.995 1.00 97.56 90 ARG A N 1
ATOM 678 C CA . ARG A 1 90 ? -6.621 9.175 -6.321 1.00 97.56 90 ARG A CA 1
ATOM 679 C C . ARG A 1 90 ? -6.432 9.455 -4.832 1.00 97.56 90 ARG A C 1
ATOM 681 O O . ARG A 1 90 ? -7.332 10.021 -4.218 1.00 97.56 90 ARG A O 1
ATOM 688 N N . LEU A 1 91 ? -5.290 9.066 -4.259 1.00 98.25 91 LEU A N 1
ATOM 689 C CA . LEU A 1 91 ? -5.053 9.036 -2.811 1.00 98.25 91 LEU A CA 1
ATOM 690 C C . LEU A 1 91 ? -6.142 8.232 -2.081 1.00 98.25 91 LEU A C 1
ATOM 692 O O . LEU A 1 91 ? -6.704 8.654 -1.068 1.00 98.25 91 LEU A O 1
ATOM 696 N N . GLU A 1 92 ? -6.439 7.051 -2.619 1.00 98.62 92 GLU A N 1
ATOM 697 C CA . GLU A 1 92 ? -7.445 6.126 -2.105 1.00 98.62 92 GLU A CA 1
ATOM 698 C C . GLU A 1 92 ? -6.819 4.766 -1.787 1.00 98.62 92 GLU A C 1
ATOM 700 O O . GLU A 1 92 ? -5.972 4.251 -2.514 1.00 98.62 92 GLU A O 1
ATOM 705 N N . VAL A 1 93 ? -7.298 4.148 -0.714 1.00 98.81 93 VAL A N 1
ATOM 706 C CA . VAL A 1 93 ? -7.089 2.732 -0.423 1.00 98.81 93 VAL A CA 1
ATOM 707 C C . VAL A 1 93 ? -8.385 2.009 -0.751 1.00 98.81 93 VAL A C 1
ATOM 709 O O . VAL A 1 93 ? -9.449 2.365 -0.237 1.00 98.81 93 VAL A O 1
ATOM 712 N N . ARG A 1 94 ? -8.317 1.002 -1.619 1.00 98.81 94 ARG A N 1
ATOM 713 C CA . ARG A 1 94 ? -9.477 0.249 -2.113 1.00 98.81 94 ARG A CA 1
ATOM 714 C C . ARG A 1 94 ? -9.316 -1.233 -1.820 1.00 98.81 94 ARG A C 1
ATOM 716 O O . ARG A 1 94 ? -8.199 -1.721 -1.707 1.00 98.81 94 ARG A O 1
ATOM 723 N N . VAL A 1 95 ? -10.420 -1.955 -1.694 1.00 98.88 95 VAL A N 1
ATOM 724 C CA . VAL A 1 95 ? -10.397 -3.418 -1.602 1.00 98.88 95 VAL A CA 1
ATOM 725 C C . VAL A 1 95 ? -9.933 -3.988 -2.938 1.00 98.88 95 VAL A C 1
ATOM 727 O O . VAL A 1 95 ? -10.365 -3.504 -3.982 1.00 98.88 95 VAL A O 1
ATOM 730 N N . SER A 1 96 ? -9.069 -5.004 -2.905 1.00 98.00 96 SER A N 1
ATOM 731 C CA . SER A 1 96 ? -8.636 -5.713 -4.114 1.00 98.00 96 SER A CA 1
ATOM 732 C C . SER A 1 96 ? -9.835 -6.238 -4.916 1.00 98.00 96 SER A C 1
ATOM 734 O O . SER A 1 96 ? -10.844 -6.647 -4.341 1.00 98.00 96 SER A O 1
ATOM 736 N N . ASP A 1 97 ? -9.735 -6.240 -6.244 1.00 96.94 97 ASP A N 1
ATOM 737 C CA . ASP A 1 97 ? -10.818 -6.694 -7.127 1.00 96.94 97 ASP A CA 1
ATOM 738 C C . ASP A 1 97 ? -11.016 -8.223 -7.085 1.00 96.94 97 ASP A C 1
ATOM 740 O O . ASP A 1 97 ? -12.096 -8.724 -7.402 1.00 96.94 97 ASP A O 1
ATOM 744 N N . ASP A 1 98 ? -10.010 -8.972 -6.623 1.00 93.12 98 ASP A N 1
ATOM 745 C CA . ASP A 1 98 ? -10.007 -10.440 -6.663 1.00 93.12 98 ASP A CA 1
ATOM 746 C C . ASP A 1 98 ? -10.768 -11.095 -5.498 1.00 93.12 98 ASP A C 1
ATOM 748 O O . ASP A 1 98 ? -11.084 -12.287 -5.541 1.00 93.12 98 ASP A O 1
ATOM 752 N N . ARG A 1 99 ? -11.043 -10.350 -4.417 1.00 95.19 99 ARG A N 1
ATOM 753 C CA . ARG A 1 99 ? -11.712 -10.888 -3.220 1.00 95.19 99 ARG A CA 1
ATOM 754 C C . ARG A 1 99 ? -12.411 -9.813 -2.387 1.00 95.19 99 ARG A C 1
ATOM 756 O O . ARG A 1 99 ? -11.949 -8.679 -2.341 1.00 95.19 99 ARG A O 1
ATOM 763 N N . PRO A 1 100 ? -13.490 -10.157 -1.655 1.00 98.25 100 PRO A N 1
ATOM 764 C CA . PRO A 1 100 ? -14.043 -9.257 -0.651 1.00 98.25 100 PRO A CA 1
ATOM 765 C C . PRO A 1 100 ? -13.089 -9.112 0.543 1.00 98.25 100 PRO A C 1
ATOM 767 O O . PRO A 1 100 ? -12.287 -10.010 0.835 1.00 98.25 100 PRO A O 1
ATOM 770 N N . LEU A 1 101 ? -13.258 -8.015 1.277 1.00 98.75 101 LEU A N 1
ATOM 771 C CA . LEU A 1 101 ? -12.642 -7.796 2.581 1.00 98.75 101 LEU A CA 1
ATOM 772 C C . LEU A 1 101 ? -13.617 -8.210 3.690 1.00 98.75 101 LEU A C 1
ATOM 774 O O . LEU A 1 101 ? -14.825 -7.955 3.602 1.00 98.75 101 LEU A O 1
ATOM 778 N N . ARG A 1 102 ? -13.107 -8.853 4.739 1.00 98.62 102 ARG A N 1
ATOM 779 C CA . ARG A 1 102 ? -13.870 -9.306 5.910 1.00 98.62 102 ARG A CA 1
ATOM 780 C C . ARG A 1 102 ? -13.202 -8.835 7.206 1.00 98.62 102 ARG A C 1
ATOM 782 O O . ARG A 1 102 ? -11.986 -8.657 7.219 1.00 98.62 102 ARG A O 1
ATOM 789 N N . PRO A 1 103 ? -13.953 -8.687 8.313 1.00 98.75 103 PRO A N 1
ATOM 790 C CA . PRO A 1 103 ? -13.354 -8.435 9.617 1.00 98.75 103 PRO A CA 1
ATOM 791 C C . PRO A 1 103 ? -12.341 -9.529 9.976 1.00 98.75 103 PRO A C 1
ATOM 793 O O . PRO A 1 103 ? -12.609 -10.713 9.775 1.00 98.75 103 PRO A O 1
ATOM 796 N N . GLY A 1 104 ? -11.184 -9.128 10.495 1.00 98.50 104 GLY A N 1
ATOM 797 C CA . GLY A 1 104 ? -10.062 -10.013 10.807 1.00 98.50 104 GLY A CA 1
ATOM 798 C C . GLY A 1 104 ? -9.133 -10.320 9.629 1.00 98.50 104 GLY A C 1
ATOM 799 O O . GLY A 1 104 ? -8.061 -10.876 9.857 1.00 98.50 104 GLY A O 1
ATOM 800 N N . ASP A 1 105 ? -9.476 -9.938 8.392 1.00 98.56 105 ASP A N 1
ATOM 801 C CA . ASP A 1 105 ? -8.534 -10.040 7.274 1.00 98.56 105 ASP A CA 1
ATOM 802 C C . ASP A 1 105 ? -7.339 -9.108 7.505 1.00 98.56 105 ASP A C 1
ATOM 804 O O . ASP A 1 105 ? -7.508 -7.946 7.886 1.00 98.56 105 ASP A O 1
ATOM 808 N N . ALA A 1 106 ? -6.129 -9.595 7.224 1.00 98.44 106 ALA A N 1
ATOM 809 C CA . ALA A 1 106 ? -4.942 -8.750 7.206 1.00 98.44 106 ALA A CA 1
ATOM 810 C C . ALA A 1 106 ? -5.075 -7.683 6.108 1.00 98.44 106 ALA A C 1
ATOM 812 O O . ALA A 1 106 ? -5.378 -7.998 4.953 1.00 98.44 106 ALA A O 1
ATOM 813 N N . LEU A 1 107 ? -4.826 -6.425 6.459 1.00 98.81 107 LEU A N 1
ATOM 814 C CA . LEU A 1 107 ? -4.767 -5.304 5.527 1.00 98.81 107 LEU A CA 1
ATOM 815 C C . LEU A 1 107 ? -3.371 -5.284 4.914 1.00 98.81 107 LEU A C 1
ATOM 817 O O . LEU A 1 107 ? -2.383 -4.987 5.585 1.00 98.81 107 LEU A O 1
ATOM 821 N N . THR A 1 108 ? -3.287 -5.674 3.648 1.00 98.75 108 THR A N 1
ATOM 822 C CA . THR A 1 108 ? -2.017 -5.837 2.944 1.00 98.75 108 THR A CA 1
ATOM 823 C C . THR A 1 108 ? -2.108 -5.272 1.544 1.00 98.75 108 THR A C 1
ATOM 825 O O . THR A 1 108 ? -3.168 -5.326 0.922 1.00 98.75 108 THR A O 1
ATOM 828 N N . PHE A 1 109 ? -0.991 -4.764 1.035 1.00 98.69 109 PHE A N 1
ATOM 829 C CA . PHE A 1 109 ? -0.890 -4.312 -0.347 1.00 98.69 109 PHE A CA 1
ATOM 830 C C . PHE A 1 109 ? 0.399 -4.812 -0.995 1.00 98.69 109 PHE A C 1
ATOM 832 O O . PHE A 1 109 ? 1.364 -5.194 -0.331 1.00 98.69 109 PHE A O 1
ATOM 839 N N . PHE A 1 110 ? 0.419 -4.843 -2.319 1.00 98.62 110 PHE A N 1
ATOM 840 C CA . PHE A 1 110 ? 1.587 -5.287 -3.059 1.00 98.62 110 PHE A CA 1
ATOM 841 C C . PHE A 1 110 ? 2.588 -4.133 -3.162 1.00 98.62 110 PHE A C 1
ATOM 843 O O . PHE A 1 110 ? 2.411 -3.254 -3.991 1.00 98.62 110 PHE A O 1
ATOM 850 N N . TYR A 1 111 ? 3.626 -4.097 -2.324 1.00 98.62 111 TYR A N 1
ATOM 851 C CA . TYR A 1 111 ? 4.596 -2.979 -2.309 1.00 98.62 111 TYR A CA 1
ATOM 852 C C . TYR A 1 111 ? 5.161 -2.583 -3.691 1.00 98.62 111 TYR A C 1
ATOM 854 O O . TYR A 1 111 ? 5.205 -1.390 -3.978 1.00 98.62 111 TYR A O 1
ATOM 862 N N . PRO A 1 112 ? 5.512 -3.514 -4.605 1.00 98.56 112 PRO A N 1
ATOM 863 C CA . PRO A 1 112 ? 5.935 -3.137 -5.958 1.00 98.56 112 PRO A CA 1
ATOM 864 C C . PRO A 1 112 ? 4.857 -2.423 -6.801 1.00 98.56 112 PRO A C 1
ATOM 866 O O . PRO A 1 112 ? 5.159 -1.907 -7.869 1.00 98.56 112 PRO A O 1
ATOM 869 N N . SER A 1 113 ? 3.598 -2.362 -6.350 1.00 98.56 113 SER A N 1
ATOM 870 C CA . SER A 1 113 ? 2.559 -1.534 -6.982 1.00 98.56 113 SER A CA 1
ATOM 871 C C . SER A 1 113 ? 2.794 -0.034 -6.822 1.00 98.56 113 SER A C 1
ATOM 873 O O . SER A 1 113 ? 2.242 0.737 -7.610 1.00 98.56 113 SER A O 1
ATOM 875 N N . THR A 1 114 ? 3.592 0.382 -5.836 1.00 98.38 114 THR A N 1
ATOM 876 C CA . THR A 1 114 ? 3.996 1.777 -5.609 1.00 98.38 114 THR A CA 1
ATOM 877 C C . THR A 1 114 ? 5.502 1.939 -5.789 1.00 98.38 114 THR A C 1
ATOM 879 O O . THR A 1 114 ? 5.933 2.878 -6.454 1.00 98.38 114 THR A O 1
ATOM 882 N N . GLU A 1 115 ? 6.301 1.010 -5.260 1.00 98.19 115 GLU A N 1
ATOM 883 C CA . GLU A 1 115 ? 7.753 1.153 -5.178 1.00 98.19 115 GLU A CA 1
ATOM 884 C C . GLU A 1 115 ? 8.476 0.555 -6.388 1.00 98.19 115 GLU A C 1
ATOM 886 O O . GLU A 1 115 ? 8.426 -0.654 -6.641 1.00 98.19 115 GLU A O 1
ATOM 891 N N . TRP A 1 116 ? 9.232 1.394 -7.102 1.00 97.94 116 TRP A N 1
ATOM 892 C CA . TRP A 1 116 ? 10.144 0.922 -8.144 1.00 97.94 116 TRP A CA 1
ATOM 893 C C . TRP A 1 116 ? 11.325 0.151 -7.553 1.00 97.94 116 TRP A C 1
ATOM 895 O O . TRP A 1 116 ? 11.581 -0.977 -7.963 1.00 97.94 116 TRP A O 1
ATOM 905 N N . ASP A 1 117 ? 11.969 0.721 -6.536 1.00 97.19 117 ASP A N 1
ATOM 906 C CA . ASP A 1 117 ? 13.041 0.102 -5.761 1.00 97.19 117 ASP A CA 1
ATOM 907 C C . ASP A 1 117 ? 12.700 0.185 -4.271 1.00 97.19 117 ASP A C 1
ATOM 909 O O . ASP A 1 117 ? 12.340 1.245 -3.759 1.00 97.19 117 ASP A O 1
ATOM 913 N N . MET A 1 118 ? 12.847 -0.924 -3.548 1.00 95.75 118 MET A N 1
ATOM 914 C CA . MET A 1 118 ? 12.698 -0.919 -2.092 1.00 95.75 118 MET A CA 1
ATOM 915 C C . MET A 1 118 ? 13.968 -0.380 -1.434 1.00 95.75 118 MET A C 1
ATOM 917 O O . MET A 1 118 ? 15.048 -0.935 -1.631 1.00 95.75 118 MET A O 1
ATOM 921 N N . VAL A 1 119 ? 13.833 0.613 -0.549 1.00 93.75 119 VAL A N 1
ATOM 922 C CA . VAL A 1 119 ? 14.956 1.084 0.291 1.00 93.75 119 VAL A CA 1
ATOM 923 C C . VAL A 1 119 ? 15.506 -0.026 1.195 1.00 93.75 119 VAL A C 1
ATOM 925 O O . VAL A 1 119 ? 16.695 -0.060 1.506 1.00 93.75 119 VAL A O 1
ATOM 928 N N . GLN A 1 120 ? 14.641 -0.965 1.589 1.00 92.69 120 GLN A N 1
ATOM 929 C CA . GLN A 1 120 ? 14.992 -2.148 2.363 1.00 92.69 120 GLN A CA 1
ATOM 930 C C . GLN A 1 120 ? 14.296 -3.384 1.776 1.00 92.69 120 GLN A C 1
ATOM 932 O O . GLN A 1 120 ? 13.165 -3.698 2.154 1.00 92.69 120 GLN A O 1
ATOM 937 N N . PRO A 1 121 ? 14.953 -4.109 0.860 1.00 96.75 121 PRO A N 1
ATOM 938 C CA . PRO A 1 121 ? 14.448 -5.388 0.378 1.00 96.75 121 PRO A CA 1
ATOM 939 C C . PRO A 1 121 ? 14.381 -6.449 1.489 1.00 96.75 121 PRO A C 1
ATOM 941 O O . PRO A 1 121 ? 15.229 -6.463 2.383 1.00 96.75 121 PRO A O 1
ATOM 944 N N . PHE A 1 122 ? 13.430 -7.382 1.408 1.00 95.81 122 PHE A N 1
ATOM 945 C CA . PHE A 1 122 ? 13.200 -8.396 2.449 1.00 95.81 122 PHE A CA 1
ATOM 946 C C . PHE A 1 122 ? 12.720 -9.743 1.886 1.00 95.81 122 PHE A C 1
ATOM 948 O O . PHE A 1 122 ? 12.237 -9.826 0.754 1.00 95.81 122 PHE A O 1
ATOM 955 N N . GLN A 1 123 ? 12.867 -10.804 2.686 1.00 97.50 123 GLN A N 1
ATOM 956 C CA . GLN A 1 123 ? 12.291 -12.120 2.401 1.00 97.50 123 GLN A CA 1
ATOM 957 C C . GLN A 1 123 ? 10.789 -12.088 2.703 1.00 97.50 123 GLN A C 1
ATOM 959 O O . GLN A 1 123 ? 10.385 -11.713 3.798 1.00 97.50 123 GLN A O 1
ATOM 964 N N . CYS A 1 124 ? 9.968 -12.456 1.726 1.00 97.06 124 CYS A N 1
ATOM 965 C CA . CYS A 1 124 ? 8.518 -12.425 1.822 1.00 97.06 124 CYS A CA 1
ATOM 966 C C . CYS A 1 124 ? 7.996 -13.562 2.706 1.00 97.06 124 CYS A C 1
ATOM 968 O O . CYS A 1 124 ? 8.359 -14.722 2.516 1.00 97.06 124 CYS A O 1
ATOM 970 N N . GLU A 1 125 ? 7.089 -13.216 3.616 1.00 95.94 125 GLU A N 1
ATOM 971 C CA . GLU A 1 125 ? 6.408 -14.141 4.530 1.00 95.94 125 GLU A CA 1
ATOM 972 C C . GLU A 1 125 ? 4.874 -14.018 4.400 1.00 95.94 125 GLU A C 1
ATOM 974 O O . GLU A 1 125 ? 4.134 -14.312 5.331 1.00 95.94 125 GLU A O 1
ATOM 979 N N . CYS A 1 126 ? 4.372 -13.551 3.245 1.00 96.31 126 CYS A N 1
ATOM 980 C CA . CYS A 1 126 ? 2.952 -13.208 3.076 1.00 96.31 126 CYS A CA 1
ATOM 981 C C . CYS A 1 126 ? 1.987 -14.404 3.023 1.00 96.31 126 CYS A C 1
ATOM 983 O O . CYS A 1 126 ? 0.779 -14.210 3.128 1.00 96.31 126 CYS A O 1
ATOM 985 N N . GLY A 1 127 ? 2.501 -15.623 2.834 1.00 95.56 127 GLY A N 1
ATOM 986 C CA . GLY A 1 127 ? 1.692 -16.843 2.769 1.00 95.56 127 GLY A CA 1
ATOM 987 C C . GLY A 1 127 ? 0.880 -17.032 1.482 1.00 95.56 127 GLY A C 1
ATOM 988 O O . GLY A 1 127 ? 0.038 -17.922 1.450 1.00 95.56 127 GLY A O 1
ATOM 989 N N . ALA A 1 128 ? 1.108 -16.223 0.439 1.00 96.25 128 ALA A N 1
ATOM 990 C CA . ALA A 1 128 ? 0.540 -16.475 -0.887 1.00 96.25 128 ALA A CA 1
ATOM 991 C C . ALA A 1 128 ? 1.113 -17.766 -1.501 1.00 96.25 128 ALA A C 1
ATOM 993 O O . ALA A 1 128 ? 2.269 -18.109 -1.239 1.00 96.25 128 ALA A O 1
ATOM 994 N N . ASP A 1 129 ? 0.313 -18.438 -2.333 1.00 94.06 129 ASP A N 1
ATOM 995 C CA . ASP A 1 129 ? 0.658 -19.728 -2.939 1.00 94.06 129 ASP A CA 1
ATOM 996 C C . ASP A 1 129 ? 1.943 -19.682 -3.785 1.00 94.06 129 ASP A C 1
ATOM 998 O O . ASP A 1 129 ? 2.344 -18.644 -4.336 1.00 94.06 129 ASP A O 1
ATOM 1002 N N . ASP A 1 130 ? 2.564 -20.856 -3.934 1.00 86.88 130 ASP A N 1
ATOM 1003 C CA . ASP A 1 130 ? 3.701 -21.065 -4.826 1.00 86.88 130 ASP A CA 1
ATOM 1004 C C . ASP A 1 130 ? 3.328 -20.667 -6.264 1.00 86.88 130 ASP A C 1
ATOM 1006 O O . ASP A 1 130 ? 2.336 -21.126 -6.829 1.00 86.88 130 ASP A O 1
ATOM 1010 N N . GLY A 1 131 ? 4.134 -19.791 -6.868 1.00 86.50 131 GLY A N 1
ATOM 1011 C CA . GLY A 1 131 ? 3.873 -19.215 -8.193 1.00 86.50 131 GLY A CA 1
ATOM 1012 C C . GLY A 1 131 ? 3.163 -17.858 -8.170 1.00 86.50 131 GLY A C 1
ATOM 1013 O O . GLY A 1 131 ? 3.226 -17.144 -9.167 1.00 86.50 131 GLY A O 1
ATOM 1014 N N . VAL A 1 132 ? 2.566 -17.463 -7.038 1.00 92.81 132 VAL A N 1
ATOM 1015 C CA . VAL A 1 132 ? 2.108 -16.083 -6.790 1.00 92.81 132 VAL A CA 1
ATOM 1016 C C . VAL A 1 132 ? 3.128 -15.337 -5.934 1.00 92.81 132 VAL A C 1
ATOM 1018 O O . VAL A 1 132 ? 3.460 -14.189 -6.213 1.00 92.81 132 VAL A O 1
ATOM 1021 N N . CYS A 1 133 ? 3.668 -15.969 -4.891 1.00 97.69 133 CYS A N 1
ATOM 1022 C CA . CYS A 1 133 ? 4.665 -15.324 -4.043 1.00 97.69 133 CYS A CA 1
ATOM 1023 C C . CYS A 1 133 ? 5.990 -15.086 -4.790 1.00 97.69 133 CYS A C 1
ATOM 1025 O O . CYS A 1 133 ? 6.601 -16.020 -5.305 1.00 97.69 133 CYS A O 1
ATOM 1027 N N . LEU A 1 134 ? 6.491 -13.844 -4.774 1.00 97.62 134 LEU A N 1
ATOM 1028 C CA . LEU A 1 134 ? 7.789 -13.484 -5.366 1.00 97.62 134 LEU A CA 1
ATOM 1029 C C . LEU A 1 134 ? 8.997 -14.002 -4.565 1.00 97.62 134 LEU A C 1
ATOM 1031 O O . LEU A 1 134 ? 10.136 -13.902 -5.020 1.00 97.62 134 LEU A O 1
ATOM 1035 N N . GLY A 1 135 ? 8.785 -14.501 -3.345 1.00 97.56 135 GLY A N 1
ATOM 1036 C CA . GLY A 1 135 ? 9.846 -14.953 -2.446 1.00 97.56 135 GLY A CA 1
ATOM 1037 C C . GLY A 1 135 ? 10.650 -13.802 -1.835 1.00 97.56 135 GLY A C 1
ATOM 1038 O O . GLY A 1 135 ? 10.692 -13.683 -0.620 1.00 97.56 135 GLY A O 1
ATOM 1039 N N . ARG A 1 136 ? 11.246 -12.909 -2.631 1.00 97.56 136 ARG A N 1
ATOM 1040 C CA . ARG A 1 136 ? 11.982 -11.730 -2.144 1.00 97.56 136 ARG A CA 1
ATOM 1041 C C . ARG A 1 136 ? 11.419 -10.449 -2.743 1.00 97.56 136 ARG A C 1
ATOM 1043 O O . ARG A 1 136 ? 11.321 -10.322 -3.958 1.00 97.56 136 ARG A O 1
ATOM 1050 N N . ILE A 1 137 ? 11.121 -9.468 -1.895 1.00 98.25 137 ILE A N 1
ATOM 1051 C CA . ILE A 1 137 ? 10.560 -8.179 -2.316 1.00 98.25 137 ILE A CA 1
ATOM 1052 C C . ILE A 1 137 ? 11.675 -7.145 -2.385 1.00 98.25 137 ILE A C 1
ATOM 1054 O O . ILE A 1 137 ? 12.333 -6.878 -1.381 1.00 98.25 137 ILE A O 1
ATOM 1058 N N . ALA A 1 138 ? 11.898 -6.578 -3.572 1.00 98.06 138 ALA A N 1
ATOM 1059 C CA . ALA A 1 138 ? 12.929 -5.561 -3.803 1.00 98.06 138 ALA A CA 1
ATOM 1060 C C . ALA A 1 138 ? 12.462 -4.361 -4.644 1.00 98.06 138 ALA A C 1
ATOM 1062 O O . ALA A 1 138 ? 13.273 -3.491 -4.936 1.00 98.06 138 ALA A O 1
ATOM 1063 N N . GLY A 1 139 ? 11.172 -4.301 -4.983 1.00 98.06 139 GLY A N 1
ATOM 1064 C CA . GLY A 1 139 ? 10.582 -3.269 -5.839 1.00 98.06 139 GLY A CA 1
ATOM 1065 C C . GLY A 1 139 ? 10.210 -3.816 -7.217 1.00 98.06 139 GLY A C 1
ATOM 1066 O O . GLY A 1 139 ? 10.558 -4.947 -7.561 1.00 98.06 139 GLY A O 1
ATOM 1067 N N . ALA A 1 140 ? 9.463 -3.034 -7.993 1.00 98.44 140 ALA A N 1
ATOM 1068 C CA . ALA A 1 140 ? 9.017 -3.415 -9.334 1.00 98.44 140 ALA A CA 1
ATOM 1069 C C . ALA A 1 140 ? 10.167 -3.555 -10.341 1.00 98.44 140 ALA A C 1
ATOM 1071 O O . ALA A 1 140 ? 10.051 -4.316 -11.301 1.00 98.44 140 ALA A O 1
ATOM 1072 N N . SER A 1 141 ? 11.290 -2.870 -10.114 1.00 97.81 141 SER A N 1
ATOM 1073 C CA . SER A 1 141 ? 12.442 -2.834 -11.019 1.00 97.81 141 SER A CA 1
ATOM 1074 C C . SER A 1 141 ? 13.057 -4.210 -11.282 1.00 97.81 141 SER A C 1
ATOM 1076 O O . SER A 1 141 ? 13.631 -4.428 -12.352 1.00 97.81 141 SER A O 1
ATOM 1078 N N . VAL A 1 142 ? 12.916 -5.154 -10.346 1.00 97.44 142 VAL A N 1
ATOM 1079 C CA . VAL A 1 142 ? 13.475 -6.513 -10.441 1.00 97.44 142 VAL A CA 1
ATOM 1080 C C . VAL A 1 142 ? 12.457 -7.575 -10.857 1.00 97.44 142 VAL A C 1
ATOM 1082 O O . VAL A 1 142 ? 12.843 -8.723 -11.060 1.00 97.44 142 VAL A O 1
ATOM 1085 N N . VAL A 1 143 ? 11.174 -7.224 -10.970 1.00 97.44 143 VAL A N 1
ATOM 1086 C CA . VAL A 1 143 ? 10.134 -8.151 -11.433 1.00 97.44 143 VAL A CA 1
ATOM 1087 C C . VAL A 1 143 ? 10.099 -8.123 -12.962 1.00 97.44 143 VAL A C 1
ATOM 1089 O O . VAL A 1 143 ? 10.268 -7.064 -13.577 1.00 97.44 143 VAL A O 1
ATOM 1092 N N . GLU A 1 144 ? 9.901 -9.285 -13.588 1.00 96.62 144 GLU A N 1
ATOM 1093 C CA . GLU A 1 144 ? 9.759 -9.352 -15.045 1.00 96.62 144 GLU A CA 1
ATOM 1094 C C . GLU A 1 144 ? 8.523 -8.559 -15.504 1.00 96.62 144 GLU A C 1
ATOM 1096 O O . GLU A 1 144 ? 7.438 -8.774 -14.952 1.00 96.62 144 GLU A O 1
ATOM 1101 N N . PRO A 1 145 ? 8.650 -7.641 -16.486 1.00 97.31 145 PRO A N 1
ATOM 1102 C CA . PRO A 1 145 ? 7.571 -6.749 -16.907 1.00 97.31 145 PRO A CA 1
ATOM 1103 C C . PRO A 1 145 ? 6.254 -7.444 -17.251 1.00 97.31 145 PRO A C 1
ATOM 1105 O O . PRO A 1 145 ? 5.203 -7.011 -16.774 1.00 97.31 145 PRO A O 1
ATOM 1108 N N . GLU A 1 146 ? 6.282 -8.514 -18.056 1.00 96.06 146 GLU A N 1
ATOM 1109 C CA . GLU A 1 146 ? 5.047 -9.207 -18.436 1.00 96.06 146 GLU A CA 1
ATOM 1110 C C . GLU A 1 146 ? 4.387 -9.876 -17.230 1.00 96.06 146 GLU A C 1
ATOM 1112 O O . GLU A 1 146 ? 3.169 -9.806 -17.084 1.00 96.06 146 GLU A O 1
ATOM 1117 N N . LEU A 1 147 ? 5.187 -10.473 -16.340 1.00 95.69 147 LEU A N 1
ATOM 1118 C CA . LEU A 1 147 ? 4.694 -11.096 -15.114 1.00 95.69 147 LEU A CA 1
ATOM 1119 C C . LEU A 1 147 ? 4.062 -10.046 -14.190 1.00 95.69 147 LEU A C 1
ATOM 1121 O O . LEU A 1 147 ? 2.940 -10.230 -13.723 1.00 95.69 147 LEU A O 1
ATOM 1125 N N . LEU A 1 148 ? 4.756 -8.925 -13.966 1.00 97.50 148 LEU A N 1
ATOM 1126 C CA . LEU A 1 148 ? 4.297 -7.846 -13.095 1.00 97.50 148 LEU A CA 1
ATOM 1127 C C . LEU A 1 148 ? 2.919 -7.325 -13.526 1.00 97.50 148 LEU A C 1
ATOM 1129 O O . LEU A 1 148 ? 2.006 -7.211 -12.710 1.00 97.50 148 LEU A O 1
ATOM 1133 N N . LEU A 1 149 ? 2.775 -7.023 -14.818 1.00 97.06 149 LEU A N 1
ATOM 1134 C CA . LEU A 1 149 ? 1.569 -6.413 -15.374 1.00 97.06 149 LEU A CA 1
ATOM 1135 C C . LEU A 1 149 ? 0.415 -7.404 -15.570 1.00 97.06 149 LEU A C 1
ATOM 1137 O O . LEU A 1 149 ? -0.731 -6.966 -15.654 1.00 97.06 149 LEU A O 1
ATOM 1141 N N . ALA A 1 150 ? 0.703 -8.705 -15.666 1.00 95.19 150 ALA A N 1
ATOM 1142 C CA . ALA A 1 150 ? -0.315 -9.744 -15.804 1.00 95.19 150 ALA A CA 1
ATOM 1143 C C . ALA A 1 150 ? -0.933 -10.160 -14.462 1.00 95.19 150 ALA A C 1
ATOM 1145 O O . ALA A 1 150 ? -2.105 -10.530 -14.433 1.00 95.19 150 ALA A O 1
ATOM 1146 N N . HIS A 1 151 ? -0.159 -10.119 -13.374 1.00 94.12 151 HIS A N 1
ATOM 1147 C CA . HIS A 1 151 ? -0.574 -10.689 -12.089 1.00 94.12 151 HIS A CA 1
ATOM 1148 C C . HIS A 1 151 ? -0.969 -9.660 -11.033 1.00 94.12 151 HIS A C 1
ATOM 1150 O O . HIS A 1 151 ? -1.736 -10.002 -10.136 1.00 94.12 151 HIS A O 1
ATOM 1156 N N . TRP A 1 152 ? -0.474 -8.422 -11.115 1.00 97.19 152 TRP A N 1
ATOM 1157 C CA . TRP A 1 152 ? -0.740 -7.418 -10.087 1.00 97.19 152 TRP A CA 1
ATOM 1158 C C . TRP A 1 152 ? -1.273 -6.118 -10.656 1.00 97.19 152 TRP A C 1
ATOM 1160 O O . TRP A 1 152 ? -0.851 -5.611 -11.699 1.00 97.19 152 TRP A O 1
ATOM 1170 N N . TRP A 1 153 ? -2.170 -5.517 -9.883 1.00 97.75 153 TRP A N 1
ATOM 1171 C CA . TRP A 1 153 ? -2.474 -4.111 -10.037 1.00 97.75 153 TRP A CA 1
ATOM 1172 C C . TRP A 1 153 ? -1.247 -3.279 -9.632 1.00 97.75 153 TRP A C 1
ATOM 1174 O O . TRP A 1 153 ? -0.644 -3.503 -8.581 1.00 97.75 153 TRP A O 1
ATOM 1184 N N . VAL A 1 154 ? -0.880 -2.307 -10.469 1.00 98.31 154 VAL A N 1
ATOM 1185 C CA . VAL A 1 154 ? 0.220 -1.364 -10.223 1.00 98.31 154 VAL A CA 1
ATOM 1186 C C . VAL A 1 154 ? -0.202 0.060 -10.594 1.00 98.31 154 VAL A C 1
ATOM 1188 O O . VAL A 1 154 ? -0.975 0.248 -11.547 1.00 98.31 154 VAL A O 1
ATOM 1191 N N . ASN A 1 155 ? 0.322 1.049 -9.863 1.00 98.69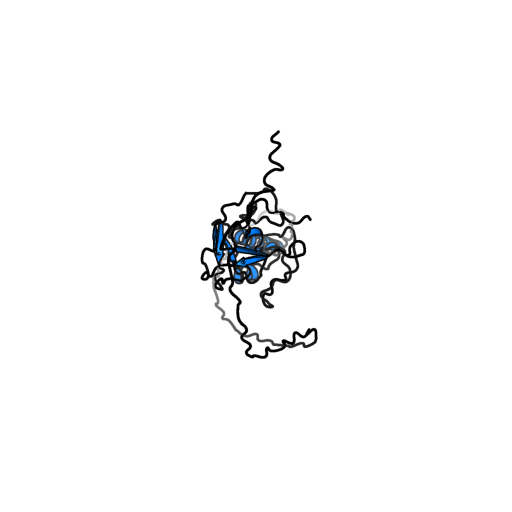 155 ASN A N 1
ATOM 1192 C CA . ASN A 1 155 ? 0.066 2.467 -10.112 1.00 98.69 155 ASN A CA 1
ATOM 1193 C C . ASN A 1 155 ? 0.620 2.917 -11.473 1.00 98.69 155 ASN A C 1
ATOM 1195 O O . ASN A 1 155 ? 1.551 2.322 -12.022 1.00 98.69 155 ASN A O 1
ATOM 1199 N N . GLU A 1 156 ? 0.070 4.009 -12.006 1.00 98.00 156 GLU A N 1
ATOM 1200 C CA . GLU A 1 156 ? 0.446 4.556 -13.314 1.00 98.00 156 GLU A CA 1
ATOM 1201 C C . GLU A 1 156 ? 1.941 4.886 -13.418 1.00 98.00 156 GLU A C 1
ATOM 1203 O O . GLU A 1 156 ? 2.570 4.560 -14.425 1.00 98.00 156 GLU A O 1
ATOM 1208 N N . HIS A 1 157 ? 2.545 5.445 -12.366 1.00 98.19 157 HIS A N 1
ATOM 1209 C CA . HIS A 1 157 ? 3.973 5.763 -12.372 1.00 98.19 157 HIS A CA 1
ATOM 1210 C C . HIS A 1 157 ? 4.852 4.515 -12.469 1.00 98.19 157 HIS A C 1
ATOM 1212 O O . HIS A 1 157 ? 5.856 4.531 -13.176 1.00 98.19 157 HIS A O 1
ATOM 1218 N N . VAL A 1 158 ? 4.451 3.403 -11.848 1.00 98.56 158 VAL A N 1
ATOM 1219 C CA . VAL A 1 158 ? 5.150 2.120 -12.009 1.00 98.56 158 VAL A CA 1
ATOM 1220 C C . VAL A 1 158 ? 4.991 1.608 -13.439 1.00 98.56 158 VAL A C 1
ATOM 1222 O O . VAL A 1 158 ? 5.970 1.167 -14.036 1.00 98.56 158 VAL A O 1
ATOM 1225 N N . ARG A 1 159 ? 3.798 1.719 -14.043 1.00 98.44 159 ARG A N 1
ATOM 1226 C CA . ARG A 1 159 ? 3.582 1.333 -15.454 1.00 98.44 159 ARG A CA 1
ATOM 1227 C C . ARG A 1 159 ? 4.467 2.133 -16.406 1.00 98.44 159 ARG A C 1
ATOM 1229 O O . ARG A 1 159 ? 5.028 1.550 -17.331 1.00 98.44 159 ARG A O 1
ATOM 1236 N N . ALA A 1 160 ? 4.611 3.435 -16.168 1.00 98.00 160 ALA A N 1
ATOM 1237 C CA . ALA A 1 160 ? 5.495 4.294 -16.947 1.00 98.00 160 ALA A CA 1
ATOM 1238 C C . ALA A 1 160 ? 6.962 3.846 -16.828 1.00 98.00 160 ALA A C 1
ATOM 1240 O O . ALA A 1 160 ? 7.619 3.635 -17.844 1.00 98.00 160 ALA A O 1
ATOM 1241 N N . LEU A 1 161 ? 7.444 3.578 -15.610 1.00 97.81 161 LEU A N 1
ATOM 1242 C CA . LEU A 1 161 ? 8.811 3.093 -15.378 1.00 97.81 161 LEU A CA 1
ATOM 1243 C C . LEU A 1 161 ? 9.069 1.717 -16.016 1.00 97.81 161 LEU A C 1
ATOM 1245 O O . LEU A 1 161 ? 10.142 1.479 -16.575 1.00 97.81 161 LEU A O 1
ATOM 1249 N N . VAL A 1 162 ? 8.077 0.818 -16.003 1.00 98.12 162 VAL A N 1
ATOM 1250 C CA . VAL A 1 162 ? 8.146 -0.452 -16.746 1.00 98.12 162 VAL A CA 1
ATOM 1251 C C . VAL A 1 162 ? 8.284 -0.192 -18.246 1.00 98.12 162 VAL A C 1
ATOM 1253 O O . VAL A 1 162 ? 9.149 -0.790 -18.890 1.00 98.12 162 VAL A O 1
ATOM 1256 N N . ALA A 1 163 ? 7.461 0.696 -18.810 1.00 97.38 163 ALA A N 1
ATOM 1257 C CA . ALA A 1 163 ? 7.521 1.032 -20.229 1.00 97.38 163 ALA A CA 1
ATOM 1258 C C . ALA A 1 163 ? 8.895 1.607 -20.612 1.00 97.38 163 ALA A C 1
ATOM 1260 O O . ALA A 1 163 ? 9.477 1.175 -21.609 1.00 97.3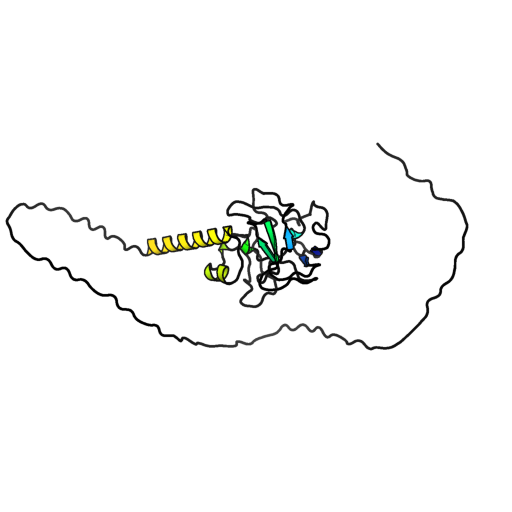8 163 ALA A O 1
ATOM 1261 N N . ASP A 1 164 ? 9.453 2.496 -19.791 1.00 96.62 164 ASP A N 1
ATOM 1262 C CA . ASP A 1 164 ? 10.783 3.072 -19.996 1.00 96.62 164 ASP A CA 1
ATOM 1263 C C . ASP A 1 164 ? 11.883 2.004 -19.939 1.00 96.62 164 ASP A C 1
ATOM 1265 O O . ASP A 1 164 ? 12.750 1.959 -20.817 1.00 96.62 164 ASP A O 1
ATOM 1269 N N . LYS A 1 165 ? 11.819 1.085 -18.965 1.00 94.69 165 LYS A N 1
ATOM 1270 C CA . LYS A 1 165 ? 12.748 -0.051 -18.849 1.00 94.69 165 LYS A CA 1
ATOM 1271 C C . LYS A 1 165 ? 12.714 -0.934 -20.100 1.00 94.69 165 LYS A C 1
ATOM 1273 O O . LYS A 1 165 ? 13.768 -1.275 -20.641 1.00 94.69 165 LYS A O 1
ATOM 1278 N N . VAL A 1 166 ? 11.521 -1.284 -20.584 1.00 95.38 166 VAL A N 1
ATOM 1279 C CA . VAL A 1 166 ? 11.343 -2.117 -21.787 1.00 95.38 166 VAL A CA 1
ATOM 1280 C C . VAL A 1 166 ? 11.856 -1.395 -23.035 1.00 95.38 166 VAL A C 1
ATOM 1282 O O . VAL A 1 166 ? 12.579 -1.986 -23.839 1.00 95.38 166 VAL A O 1
ATOM 1285 N N . GLN A 1 167 ? 11.551 -0.104 -23.191 1.00 94.06 167 GLN A N 1
ATOM 1286 C CA . GLN A 1 167 ? 12.059 0.697 -24.306 1.00 94.06 167 GLN A CA 1
ATOM 1287 C C . GLN A 1 167 ? 13.585 0.810 -24.280 1.00 94.06 167 GLN A C 1
ATOM 1289 O O . GLN A 1 167 ? 14.227 0.675 -25.325 1.00 94.06 167 GLN A O 1
ATOM 1294 N N . ALA A 1 168 ? 14.177 1.036 -23.106 1.00 90.62 168 ALA A N 1
ATOM 1295 C CA . ALA A 1 168 ? 15.623 1.078 -22.940 1.00 90.62 168 ALA A CA 1
ATOM 1296 C C . ALA A 1 168 ? 16.255 -0.260 -23.353 1.00 90.62 168 ALA A C 1
ATOM 1298 O O . ALA A 1 168 ? 17.154 -0.268 -24.194 1.00 90.62 168 ALA A O 1
ATOM 1299 N N . ALA A 1 169 ? 15.735 -1.390 -22.861 1.00 87.56 169 ALA A N 1
ATOM 1300 C CA . ALA A 1 169 ? 16.195 -2.724 -23.249 1.00 87.56 169 ALA A CA 1
ATOM 1301 C C . ALA A 1 169 ? 16.075 -2.965 -24.767 1.00 87.56 169 ALA A C 1
ATOM 1303 O O . ALA A 1 169 ? 17.026 -3.422 -25.406 1.00 87.56 169 ALA A O 1
ATOM 1304 N N . GLY A 1 170 ? 14.954 -2.571 -25.379 1.00 83.44 170 GLY A N 1
ATOM 1305 C CA . GLY A 1 170 ? 14.750 -2.637 -26.827 1.00 83.44 170 GLY A CA 1
ATOM 1306 C C . GLY A 1 170 ? 15.778 -1.818 -27.616 1.00 83.44 170 GLY A C 1
ATOM 1307 O O . GLY A 1 170 ? 16.333 -2.302 -28.601 1.00 83.44 170 GLY A O 1
ATOM 1308 N N . ARG A 1 171 ? 16.120 -0.609 -27.152 1.00 76.25 171 ARG A N 1
ATOM 1309 C CA . ARG A 1 171 ? 17.176 0.217 -27.766 1.00 76.25 171 ARG A CA 1
ATOM 1310 C C . ARG A 1 171 ? 18.550 -0.445 -27.676 1.00 76.25 171 ARG A C 1
ATOM 1312 O O . ARG A 1 171 ? 19.287 -0.415 -28.659 1.00 76.25 171 ARG A O 1
ATOM 1319 N N . PHE A 1 172 ? 18.882 -1.068 -26.545 1.00 69.19 172 PHE A N 1
ATOM 1320 C CA . PHE A 1 172 ? 20.144 -1.798 -26.392 1.00 69.19 172 PHE A CA 1
ATOM 1321 C C . PHE A 1 172 ? 20.225 -3.015 -27.319 1.00 69.19 172 PHE A C 1
ATOM 1323 O O . PHE A 1 172 ? 21.248 -3.205 -27.975 1.00 69.19 172 PHE A O 1
ATOM 1330 N N . THR A 1 173 ? 19.147 -3.797 -27.444 1.00 76.44 173 THR A N 1
ATOM 1331 C CA . THR A 1 173 ? 19.118 -4.937 -28.380 1.00 76.44 173 THR A CA 1
ATOM 1332 C C . THR A 1 173 ? 19.248 -4.490 -29.839 1.00 76.44 173 THR A C 1
ATOM 1334 O O . THR A 1 173 ? 20.034 -5.070 -30.586 1.00 76.44 173 THR A O 1
ATOM 1337 N N . ALA A 1 174 ? 18.563 -3.413 -30.241 1.00 67.56 174 ALA A N 1
ATOM 1338 C CA . ALA A 1 174 ? 18.656 -2.861 -31.592 1.00 67.56 174 ALA A CA 1
ATOM 1339 C C . ALA A 1 174 ? 20.049 -2.285 -31.906 1.00 67.56 174 ALA A C 1
ATOM 1341 O O . ALA A 1 174 ? 20.571 -2.499 -32.999 1.00 67.56 174 ALA A O 1
ATOM 1342 N N . ALA A 1 175 ? 20.676 -1.591 -30.949 1.00 64.38 175 ALA A N 1
ATOM 1343 C CA . ALA A 1 175 ? 22.038 -1.079 -31.095 1.00 64.38 175 ALA A CA 1
ATOM 1344 C C . ALA A 1 175 ? 23.076 -2.211 -31.201 1.00 64.38 175 ALA A C 1
ATOM 1346 O O . ALA A 1 175 ? 23.992 -2.121 -32.014 1.00 64.38 175 ALA A O 1
ATOM 1347 N N . ALA A 1 176 ? 22.909 -3.293 -30.433 1.00 64.12 176 ALA A N 1
ATOM 1348 C CA . ALA A 1 176 ? 23.775 -4.472 -30.500 1.00 64.12 176 ALA A CA 1
ATOM 1349 C C . ALA A 1 176 ? 23.584 -5.295 -31.791 1.00 64.12 176 ALA A C 1
ATOM 1351 O O . ALA A 1 176 ? 24.522 -5.942 -32.248 1.00 64.12 176 ALA A O 1
ATOM 1352 N N . ALA A 1 177 ? 22.391 -5.262 -32.393 1.00 60.50 177 ALA A N 1
ATOM 1353 C CA . ALA A 1 177 ? 22.072 -5.968 -33.635 1.00 60.50 177 ALA A CA 1
ATOM 1354 C C . ALA A 1 177 ? 22.428 -5.186 -34.920 1.00 60.50 177 ALA A C 1
ATOM 1356 O O . ALA A 1 177 ? 22.274 -5.718 -36.022 1.00 60.50 177 ALA A O 1
ATOM 1357 N N . ALA A 1 178 ? 22.892 -3.934 -34.818 1.00 55.62 178 ALA A N 1
ATOM 1358 C CA . ALA A 1 178 ? 23.282 -3.142 -35.982 1.00 55.62 178 ALA A CA 1
ATOM 1359 C C . ALA A 1 178 ? 24.557 -3.724 -36.639 1.00 55.62 178 ALA A C 1
ATOM 1361 O O . ALA A 1 178 ? 25.563 -3.921 -35.954 1.00 55.62 178 ALA A O 1
ATOM 1362 N N . PRO A 1 179 ? 24.569 -3.992 -37.962 1.00 58.38 179 PRO A N 1
ATOM 1363 C CA . PRO A 1 179 ? 25.725 -4.593 -38.619 1.00 58.38 179 PRO A CA 1
ATOM 1364 C C . PRO A 1 179 ? 26.937 -3.656 -38.556 1.00 58.38 179 PRO A C 1
ATOM 1366 O O . PRO A 1 179 ? 26.849 -2.480 -38.920 1.00 58.38 179 PRO A O 1
ATOM 1369 N N . ALA A 1 180 ? 28.084 -4.195 -38.127 1.00 56.25 180 ALA A N 1
ATOM 1370 C CA . ALA A 1 180 ? 29.362 -3.496 -38.144 1.00 56.25 180 ALA A CA 1
ATOM 1371 C C . ALA A 1 180 ? 29.654 -3.005 -39.569 1.00 56.25 180 ALA A C 1
ATOM 1373 O O . ALA A 1 180 ? 29.877 -3.796 -40.490 1.00 56.25 180 ALA A O 1
ATOM 1374 N N . ARG A 1 181 ? 29.626 -1.685 -39.767 1.00 57.19 181 ARG A N 1
ATOM 1375 C CA . ARG A 1 181 ? 30.001 -1.066 -41.039 1.00 57.19 181 ARG A CA 1
ATOM 1376 C C . ARG A 1 181 ? 31.474 -1.395 -41.283 1.00 57.19 181 ARG A C 1
ATOM 1378 O O . ARG A 1 181 ? 32.329 -0.946 -40.525 1.00 57.19 181 ARG A O 1
ATOM 1385 N N . LYS A 1 182 ? 31.780 -2.186 -42.318 1.00 46.88 182 LYS A N 1
ATOM 1386 C CA . LYS A 1 182 ? 33.161 -2.315 -42.796 1.00 46.88 182 LYS A CA 1
ATOM 1387 C C . LYS A 1 182 ? 33.620 -0.925 -43.232 1.00 46.88 182 LYS A C 1
ATOM 1389 O O . LYS A 1 182 ? 33.029 -0.349 -44.142 1.00 46.88 182 LYS A O 1
ATOM 1394 N N . ALA A 1 183 ? 34.649 -0.396 -42.578 1.00 49.22 183 ALA A N 1
ATOM 1395 C CA . ALA A 1 183 ? 35.379 0.768 -43.056 1.00 49.22 183 ALA A CA 1
ATOM 1396 C C . ALA A 1 183 ? 36.152 0.361 -44.323 1.00 49.22 183 ALA A C 1
ATOM 1398 O O . ALA A 1 183 ? 37.307 -0.046 -44.254 1.00 49.22 183 ALA A O 1
ATOM 1399 N N . GLY A 1 184 ? 35.469 0.377 -45.468 1.00 39.88 184 GLY A N 1
ATOM 1400 C CA . GLY A 1 184 ? 36.090 0.331 -46.787 1.00 39.88 184 GLY A CA 1
ATOM 1401 C C . GLY A 1 184 ? 36.412 1.757 -47.209 1.00 39.88 184 GLY A C 1
ATOM 1402 O O . GLY A 1 184 ? 35.542 2.456 -47.717 1.00 39.88 184 GLY A O 1
ATOM 1403 N N . GLY A 1 185 ? 37.626 2.211 -46.905 1.00 36.28 185 GLY A N 1
ATOM 1404 C CA . GLY A 1 185 ? 38.200 3.394 -47.532 1.00 36.28 185 GLY A CA 1
ATOM 1405 C C . GLY A 1 185 ? 38.841 2.963 -48.841 1.00 36.28 185 GLY A C 1
ATOM 1406 O O . GLY A 1 185 ? 39.978 2.496 -48.829 1.00 36.28 185 GLY A O 1
ATOM 1407 N N . ASP A 1 186 ? 38.099 3.074 -49.938 1.00 38.53 186 ASP A N 1
ATOM 1408 C CA . ASP A 1 186 ? 38.643 2.855 -51.271 1.00 38.53 186 ASP A CA 1
ATOM 1409 C C . ASP A 1 186 ? 39.442 4.094 -51.693 1.00 38.53 186 ASP A C 1
ATOM 1411 O O . ASP A 1 186 ? 38.953 5.225 -51.679 1.00 38.53 186 ASP A O 1
ATOM 1415 N N . LEU A 1 187 ? 40.711 3.848 -52.016 1.00 35.50 187 LEU A N 1
ATOM 1416 C CA . LEU A 1 187 ? 41.656 4.792 -52.593 1.00 35.50 187 LEU A CA 1
ATOM 1417 C C . LEU A 1 187 ? 41.153 5.211 -53.983 1.00 35.50 187 LEU A C 1
ATOM 1419 O O . LEU A 1 187 ? 41.026 4.386 -54.887 1.00 35.50 187 LEU A O 1
ATOM 1423 N N . GLU A 1 188 ? 40.866 6.498 -54.142 1.00 32.66 188 GLU A N 1
ATOM 1424 C CA . GLU A 1 188 ? 40.425 7.114 -55.390 1.00 32.66 188 GLU A CA 1
ATOM 1425 C C . GLU A 1 188 ? 41.578 7.116 -56.414 1.00 32.66 188 GLU A C 1
ATOM 1427 O O . GLU A 1 188 ? 42.599 7.776 -56.219 1.00 32.66 188 GLU A O 1
ATOM 1432 N N . VAL A 1 189 ? 41.429 6.369 -57.515 1.00 34.22 189 VAL A N 1
ATOM 1433 C CA . VAL A 1 189 ? 42.276 6.503 -58.710 1.00 34.22 189 VAL A CA 1
ATOM 1434 C C . VAL A 1 189 ? 41.418 7.076 -59.828 1.00 34.22 189 VAL A C 1
ATOM 1436 O O . VAL A 1 189 ? 40.575 6.401 -60.414 1.00 34.22 189 VAL A O 1
ATOM 1439 N N . VAL A 1 190 ? 41.653 8.354 -60.104 1.00 33.91 190 VAL A N 1
ATOM 1440 C CA . VAL A 1 190 ? 41.158 9.080 -61.272 1.00 33.91 190 VAL A CA 1
ATOM 1441 C C . VAL A 1 190 ? 41.799 8.533 -62.550 1.00 33.91 190 VAL A C 1
ATOM 1443 O O . VAL A 1 190 ? 43.018 8.560 -62.705 1.00 33.91 190 VAL A O 1
ATOM 1446 N N . ALA A 1 191 ? 40.973 8.095 -63.498 1.00 31.25 191 ALA A N 1
ATOM 1447 C CA . ALA A 1 191 ? 41.346 7.980 -64.904 1.00 31.25 191 ALA A CA 1
ATOM 1448 C C . ALA A 1 191 ? 40.153 8.395 -65.774 1.00 31.25 191 ALA A C 1
ATOM 1450 O O . ALA A 1 191 ? 39.020 7.966 -65.561 1.00 31.25 191 ALA A O 1
ATOM 1451 N N . ALA A 1 192 ? 40.436 9.304 -66.700 1.00 30.59 192 ALA A N 1
ATOM 1452 C CA . ALA A 1 192 ? 39.483 10.056 -67.494 1.00 30.59 192 ALA A CA 1
ATOM 1453 C C . ALA A 1 192 ? 39.069 9.343 -68.798 1.00 30.59 192 ALA A C 1
ATOM 1455 O O . ALA A 1 192 ? 39.856 8.608 -69.386 1.00 30.59 192 ALA A O 1
ATOM 1456 N N . GLU A 1 193 ? 37.849 9.689 -69.227 1.00 31.53 193 GLU A N 1
ATOM 1457 C CA . GLU A 1 193 ? 37.285 9.747 -70.591 1.00 31.53 193 GLU A CA 1
ATOM 1458 C C . GLU A 1 193 ? 37.109 8.470 -71.444 1.00 31.53 193 GLU A C 1
ATOM 1460 O O . GLU A 1 193 ? 38.055 7.768 -71.782 1.00 31.53 193 GLU A O 1
ATOM 1465 N N . GLY A 1 194 ? 35.868 8.273 -71.933 1.00 30.30 194 GLY A N 1
ATOM 1466 C CA . GLY A 1 194 ? 35.603 7.502 -73.158 1.00 30.30 194 GLY A CA 1
ATOM 1467 C C . GLY A 1 194 ? 34.249 6.779 -73.268 1.00 30.30 194 GLY A C 1
ATOM 1468 O O . GLY A 1 194 ? 34.159 5.605 -72.951 1.00 30.30 194 GLY A O 1
ATOM 1469 N N . GLN A 1 195 ? 33.244 7.473 -73.821 1.00 30.23 195 GLN A N 1
ATOM 1470 C CA . GLN A 1 195 ? 32.135 6.980 -74.675 1.00 30.23 195 GLN A CA 1
ATOM 1471 C C . GLN A 1 195 ? 31.101 5.921 -74.192 1.00 30.23 195 GLN A C 1
ATOM 1473 O O . GLN A 1 195 ? 31.373 4.745 -74.011 1.00 30.23 195 GLN A O 1
ATOM 1478 N N . MET A 1 196 ? 29.846 6.400 -74.165 1.00 28.55 196 MET A N 1
ATOM 1479 C CA . MET A 1 196 ? 28.562 5.818 -74.622 1.00 28.55 196 MET A CA 1
ATOM 1480 C C . MET A 1 196 ? 28.329 4.290 -74.598 1.00 28.55 196 MET A C 1
ATOM 1482 O O . MET A 1 196 ? 28.905 3.569 -75.401 1.00 28.55 196 MET A O 1
ATOM 1486 N N . ALA A 1 197 ? 27.296 3.843 -73.863 1.00 29.89 197 ALA A N 1
ATOM 1487 C CA . ALA A 1 197 ? 26.035 3.304 -74.417 1.00 29.89 197 ALA A CA 1
ATOM 1488 C C . ALA A 1 197 ? 25.172 2.583 -73.350 1.00 29.89 197 ALA A C 1
ATOM 1490 O O . ALA A 1 197 ? 25.603 1.625 -72.727 1.00 29.89 197 ALA A O 1
ATOM 1491 N N . ALA A 1 198 ? 23.939 3.078 -73.201 1.00 29.30 198 ALA A N 1
ATOM 1492 C CA . ALA A 1 198 ? 22.653 2.368 -73.172 1.00 29.30 198 ALA A CA 1
ATOM 1493 C C . ALA A 1 198 ? 22.412 1.094 -72.304 1.00 29.30 198 ALA A C 1
ATOM 1495 O O . ALA A 1 198 ? 23.091 0.087 -72.446 1.00 29.30 198 ALA A O 1
ATOM 1496 N N . VAL A 1 199 ? 21.232 1.116 -71.638 1.00 30.55 199 VAL A N 1
ATOM 1497 C CA . VAL A 1 199 ? 20.272 -0.012 -71.453 1.00 30.55 199 VAL A CA 1
ATOM 1498 C C . VAL A 1 199 ? 20.621 -0.988 -70.291 1.00 30.55 199 VAL A C 1
ATOM 1500 O O . VAL A 1 199 ? 21.769 -1.349 -70.122 1.00 30.55 199 VAL A O 1
ATOM 1503 N N . HIS A 1 200 ? 19.760 -1.446 -69.364 1.00 35.06 200 HIS A N 1
ATOM 1504 C CA . HIS A 1 200 ? 18.325 -1.767 -69.313 1.00 35.06 200 HIS A CA 1
ATOM 1505 C C . HIS A 1 200 ? 17.773 -1.559 -67.877 1.00 35.06 200 HIS A C 1
ATOM 1507 O O . HIS A 1 200 ? 18.451 -1.823 -66.888 1.00 35.06 200 HIS A O 1
ATOM 1513 N N . LYS A 1 201 ? 16.494 -1.167 -67.771 1.00 35.84 201 LYS A N 1
ATOM 1514 C CA . LYS A 1 201 ? 15.645 -1.329 -66.573 1.00 35.84 201 LYS A CA 1
ATOM 1515 C C . LYS A 1 201 ? 15.342 -2.809 -66.327 1.00 35.84 201 LYS A C 1
ATOM 1517 O O . LYS A 1 201 ? 14.928 -3.473 -67.272 1.00 35.84 201 LYS A O 1
ATOM 1522 N N . THR A 1 202 ? 15.312 -3.227 -65.061 1.00 34.31 202 THR A N 1
ATOM 1523 C CA . THR A 1 202 ? 14.372 -4.255 -64.574 1.00 34.31 202 THR A CA 1
ATOM 1524 C C . THR A 1 202 ? 13.932 -3.951 -63.144 1.00 34.31 202 THR A C 1
ATOM 1526 O O . THR A 1 202 ? 14.685 -4.100 -62.187 1.00 34.31 202 THR A O 1
ATOM 1529 N N . THR A 1 203 ? 12.679 -3.530 -63.020 1.00 35.84 203 THR A N 1
ATOM 1530 C CA . THR A 1 203 ? 11.834 -3.700 -61.837 1.00 35.84 203 THR A CA 1
ATOM 1531 C C . THR A 1 203 ? 11.436 -5.170 -61.708 1.00 35.84 203 THR A C 1
ATOM 1533 O O . THR A 1 203 ? 11.043 -5.764 -62.710 1.00 35.84 203 THR A O 1
ATOM 1536 N N . SER A 1 204 ? 11.425 -5.730 -60.497 1.00 32.38 204 SER A N 1
ATOM 1537 C CA . SER A 1 204 ? 10.536 -6.855 -60.187 1.00 32.38 204 SER A CA 1
ATOM 1538 C C . SER A 1 204 ? 10.038 -6.781 -58.748 1.00 32.38 204 SER A C 1
ATOM 1540 O O . SER A 1 204 ? 10.799 -6.730 -57.788 1.00 32.38 204 SER A O 1
ATOM 1542 N N . THR A 1 205 ? 8.719 -6.739 -58.671 1.00 31.12 205 THR A N 1
ATOM 1543 C CA . THR A 1 205 ? 7.799 -6.748 -57.536 1.00 31.12 205 THR A CA 1
ATOM 1544 C C . THR A 1 205 ? 7.414 -8.173 -57.104 1.00 31.12 205 THR A C 1
ATOM 1546 O O . THR A 1 205 ? 7.627 -9.112 -57.868 1.00 31.12 205 THR A O 1
ATOM 1549 N N . TYR A 1 206 ? 6.697 -8.255 -55.967 1.00 29.16 206 TYR A N 1
ATOM 1550 C CA . TYR A 1 206 ? 5.844 -9.358 -55.463 1.00 29.16 206 TYR A CA 1
ATOM 1551 C C . TYR A 1 206 ? 6.567 -10.545 -54.784 1.00 29.16 206 TYR A C 1
ATOM 1553 O O . TYR A 1 206 ? 7.645 -10.935 -55.196 1.00 29.16 206 TYR A O 1
ATOM 1561 N N . ALA A 1 207 ? 6.054 -11.189 -53.727 1.00 31.95 207 ALA A N 1
ATOM 1562 C CA . ALA A 1 207 ? 4.755 -11.131 -53.057 1.00 31.95 207 ALA A CA 1
ATOM 1563 C C . ALA A 1 207 ? 4.865 -11.611 -51.597 1.00 31.95 207 ALA A C 1
ATOM 1565 O O . ALA A 1 207 ? 5.745 -12.384 -51.226 1.00 31.95 207 ALA A O 1
ATOM 1566 N N . SER A 1 208 ? 3.884 -11.183 -50.810 1.00 35.31 208 SER A N 1
ATOM 1567 C CA . SER A 1 208 ? 3.504 -11.671 -49.491 1.00 35.31 208 SER A CA 1
ATOM 1568 C C . SER A 1 208 ? 3.011 -13.125 -49.512 1.00 35.31 208 SER A C 1
ATOM 1570 O O . SER A 1 208 ? 2.214 -13.517 -50.363 1.00 35.31 208 SER A O 1
ATOM 1572 N N . GLY A 1 209 ? 3.424 -13.909 -48.514 1.00 31.08 209 GLY A N 1
ATOM 1573 C CA . GLY A 1 209 ? 2.905 -15.248 -48.237 1.00 31.08 209 GLY A CA 1
ATOM 1574 C C . GLY A 1 209 ? 2.536 -15.384 -46.762 1.00 31.08 209 GLY A C 1
ATOM 1575 O O . GLY A 1 209 ? 3.403 -15.339 -45.895 1.00 31.08 209 GLY A O 1
ATOM 1576 N N . ARG A 1 210 ? 1.236 -15.534 -46.482 1.00 35.19 210 ARG A N 1
ATOM 1577 C CA . ARG A 1 210 ? 0.700 -15.946 -45.177 1.00 35.19 210 ARG A CA 1
ATOM 1578 C C . ARG A 1 210 ? 1.036 -17.424 -44.953 1.00 35.19 210 ARG A C 1
ATOM 1580 O O . ARG A 1 210 ? 0.736 -18.245 -45.814 1.00 35.19 210 ARG A O 1
ATOM 1587 N N . GLY A 1 211 ? 1.582 -17.756 -43.786 1.00 30.08 211 GLY A N 1
ATOM 1588 C CA . GLY A 1 211 ? 1.829 -19.123 -43.330 1.00 30.08 211 GLY A CA 1
ATOM 1589 C C . GLY A 1 211 ? 1.339 -19.299 -41.895 1.00 30.08 211 GLY A C 1
ATOM 1590 O O . GLY A 1 211 ? 1.541 -18.436 -41.052 1.00 30.08 211 GLY A O 1
ATOM 1591 N N . ARG A 1 212 ? 0.615 -20.390 -41.673 1.00 31.67 212 ARG A N 1
ATOM 1592 C CA . ARG A 1 212 ? -0.264 -20.721 -40.546 1.00 31.67 212 ARG A CA 1
ATOM 1593 C C . ARG A 1 212 ? 0.508 -21.441 -39.423 1.00 31.67 212 ARG A C 1
ATOM 1595 O O . ARG A 1 212 ? 1.505 -22.095 -39.704 1.00 31.67 212 ARG A O 1
ATOM 1602 N N . PHE A 1 213 ? -0.002 -21.343 -38.189 1.00 30.61 213 PHE A N 1
ATOM 1603 C CA . PHE A 1 213 ? 0.408 -22.073 -36.972 1.00 30.61 213 PHE A CA 1
ATOM 1604 C C . PHE A 1 213 ? 0.726 -23.565 -37.179 1.00 30.61 213 PHE A C 1
ATOM 1606 O O . PHE A 1 213 ? 0.091 -24.222 -38.010 1.00 30.61 213 PHE A O 1
ATOM 1613 N N . PRO A 1 214 ? 1.527 -24.136 -36.261 1.00 37.56 214 PRO A N 1
ATOM 1614 C CA . PRO A 1 214 ? 0.981 -25.239 -35.474 1.00 37.56 214 PRO A CA 1
ATOM 1615 C C . PRO A 1 214 ? 1.137 -25.061 -33.955 1.00 37.56 214 PRO A C 1
ATOM 1617 O O . PRO A 1 214 ? 2.045 -24.404 -33.453 1.00 37.56 214 PRO A O 1
ATOM 1620 N N . ALA A 1 215 ? 0.185 -25.677 -33.257 1.00 32.75 215 ALA A N 1
ATOM 1621 C CA . ALA A 1 215 ? 0.108 -25.868 -31.818 1.00 32.75 215 ALA A CA 1
ATOM 1622 C C . ALA A 1 215 ? 0.924 -27.092 -31.353 1.00 32.75 215 ALA A C 1
ATOM 1624 O O . ALA A 1 215 ? 1.332 -27.919 -32.167 1.00 32.75 215 ALA A O 1
ATOM 1625 N N . ASN A 1 216 ? 1.003 -27.229 -30.025 1.00 31.22 216 ASN A N 1
ATOM 1626 C CA . ASN A 1 216 ? 1.448 -28.374 -29.218 1.00 31.22 216 ASN A CA 1
ATOM 1627 C C . ASN A 1 216 ? 2.953 -28.529 -28.974 1.00 31.22 216 ASN A C 1
ATOM 1629 O O . ASN A 1 216 ? 3.645 -29.233 -29.701 1.00 31.22 216 ASN A O 1
ATOM 1633 N N . LEU A 1 217 ? 3.393 -28.038 -27.811 1.00 32.91 217 LEU A N 1
ATOM 1634 C CA . LEU A 1 217 ? 4.374 -28.751 -26.995 1.00 32.91 217 LEU A CA 1
ATOM 1635 C C . LEU A 1 217 ? 3.804 -28.968 -25.584 1.00 32.91 217 LEU A C 1
ATOM 1637 O O . LEU A 1 217 ? 3.699 -28.044 -24.785 1.00 32.91 217 LEU A O 1
ATOM 1641 N N . SER A 1 218 ? 3.439 -30.218 -25.302 1.00 29.94 218 SER A N 1
ATOM 1642 C CA . SER A 1 218 ? 3.285 -30.777 -23.958 1.00 29.94 218 SER A CA 1
ATOM 1643 C C . SER A 1 218 ? 4.617 -31.393 -23.536 1.00 29.94 218 SER A C 1
ATOM 1645 O O . SER A 1 218 ? 5.146 -32.187 -24.300 1.00 29.94 218 SER A O 1
ATOM 1647 N N . TYR A 1 219 ? 5.119 -31.102 -22.335 1.00 29.19 219 TYR A N 1
ATOM 1648 C CA . TYR A 1 219 ? 6.095 -31.922 -21.587 1.00 29.19 219 TYR A CA 1
ATOM 1649 C C . TYR A 1 219 ? 5.900 -31.625 -20.071 1.00 29.19 219 TYR A C 1
ATOM 1651 O O . TYR A 1 219 ? 5.201 -30.672 -19.735 1.00 29.19 219 TYR A O 1
ATOM 1659 N N . PRO A 1 220 ? 6.364 -32.476 -19.136 1.00 37.75 220 PRO A N 1
ATOM 1660 C CA . PRO A 1 220 ? 5.493 -33.229 -18.248 1.00 37.75 220 PRO A CA 1
ATOM 1661 C C . PRO A 1 220 ? 5.727 -32.888 -16.771 1.00 37.75 220 PRO A C 1
ATOM 1663 O O . PRO A 1 220 ? 6.785 -32.414 -16.361 1.00 37.75 220 PRO A O 1
ATOM 1666 N N . ALA A 1 221 ? 4.748 -33.260 -15.953 1.00 31.52 221 ALA A N 1
ATOM 1667 C CA . ALA A 1 221 ? 4.901 -33.382 -14.516 1.00 31.52 221 ALA A CA 1
ATOM 1668 C C . ALA A 1 221 ? 6.050 -34.344 -14.162 1.00 31.52 221 ALA A C 1
ATOM 1670 O O . ALA A 1 221 ? 6.092 -35.485 -14.632 1.00 31.52 221 ALA A O 1
ATOM 1671 N N . ARG A 1 222 ? 6.942 -33.910 -13.270 1.00 29.84 222 ARG A N 1
ATOM 1672 C CA . ARG A 1 222 ? 7.734 -34.812 -12.433 1.00 29.84 222 ARG A CA 1
ATOM 1673 C C . ARG A 1 222 ? 7.723 -34.311 -10.997 1.00 29.84 222 ARG A C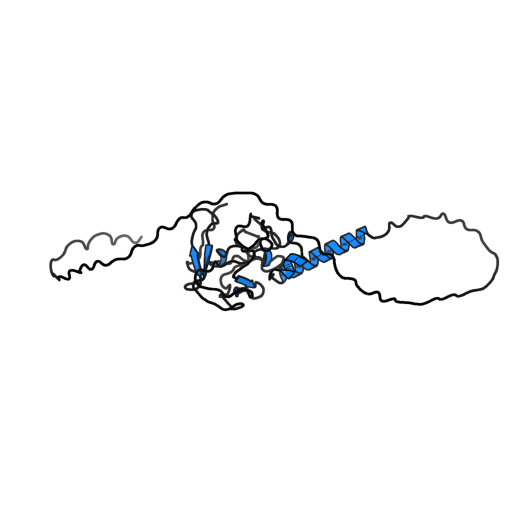 1
ATOM 1675 O O . ARG A 1 222 ? 8.376 -33.331 -10.661 1.00 29.84 222 ARG A O 1
ATOM 1682 N N . CYS A 1 223 ? 6.977 -35.043 -10.173 1.00 26.11 223 CYS A N 1
ATOM 1683 C CA . CYS A 1 223 ? 7.177 -35.125 -8.736 1.00 26.11 223 CYS A CA 1
ATOM 1684 C C . CYS A 1 223 ? 8.646 -35.418 -8.426 1.00 26.11 223 CYS A C 1
ATOM 1686 O O . CYS A 1 223 ? 9.204 -36.397 -8.926 1.00 26.11 223 CYS A O 1
ATOM 1688 N N . VAL A 1 224 ? 9.218 -34.637 -7.517 1.00 32.00 224 VAL A N 1
ATOM 1689 C CA . VAL A 1 224 ? 10.304 -35.092 -6.654 1.00 32.00 224 VAL A CA 1
ATOM 1690 C C . VAL A 1 224 ? 9.798 -34.935 -5.227 1.00 32.00 224 VAL A C 1
ATOM 1692 O O . VAL A 1 224 ? 9.540 -33.834 -4.755 1.00 32.00 224 VAL A O 1
ATOM 1695 N N . GLN A 1 225 ? 9.568 -36.076 -4.583 1.00 27.44 225 GLN A N 1
ATOM 1696 C CA . GLN A 1 225 ? 9.353 -36.176 -3.147 1.00 27.44 225 GLN A CA 1
ATOM 1697 C C . GLN A 1 225 ? 10.678 -35.943 -2.413 1.00 27.44 225 GLN A C 1
ATOM 1699 O O . GLN A 1 225 ? 11.716 -36.390 -2.903 1.00 27.44 225 GLN A O 1
ATOM 1704 N N . SER A 1 226 ? 10.595 -35.339 -1.219 1.00 26.22 226 SER A N 1
ATOM 1705 C CA . SER A 1 226 ? 11.213 -35.752 0.069 1.00 26.22 226 SER A CA 1
ATOM 1706 C C . SER A 1 226 ? 11.651 -34.519 0.909 1.00 26.22 226 SER A C 1
ATOM 1708 O O . SER A 1 226 ? 11.926 -33.478 0.324 1.00 26.22 226 SER A O 1
ATOM 1710 N N . PRO A 1 227 ? 11.801 -34.589 2.250 1.00 37.72 227 PRO A N 1
ATOM 1711 C CA . PRO A 1 227 ? 10.733 -34.863 3.213 1.00 37.72 227 PRO A CA 1
ATOM 1712 C C . PRO A 1 227 ? 10.783 -33.944 4.477 1.00 37.72 227 PRO A C 1
ATOM 1714 O O . PRO A 1 227 ? 11.774 -33.283 4.755 1.00 37.72 227 PRO A O 1
ATOM 1717 N N . VAL A 1 228 ? 9.714 -34.009 5.284 1.00 28.17 228 VAL A N 1
ATOM 1718 C CA . VAL A 1 228 ? 9.625 -33.751 6.748 1.00 28.17 228 VAL A CA 1
ATOM 1719 C C . VAL A 1 228 ? 9.994 -32.357 7.312 1.00 28.17 228 VAL A C 1
ATOM 1721 O O . VAL A 1 228 ? 11.149 -32.079 7.604 1.00 28.17 228 VAL A O 1
ATOM 1724 N N . TYR A 1 229 ? 8.973 -31.589 7.723 1.00 26.75 229 TYR A N 1
ATOM 1725 C CA . TYR A 1 229 ? 8.822 -31.192 9.139 1.00 26.75 229 TYR A CA 1
ATOM 1726 C C . TYR A 1 229 ? 7.342 -30.927 9.467 1.00 26.75 229 TYR A C 1
ATOM 1728 O O . TYR A 1 229 ? 6.817 -29.829 9.319 1.00 26.75 229 TYR A O 1
ATOM 1736 N N . MET A 1 230 ? 6.647 -31.989 9.877 1.00 25.59 230 MET A N 1
ATOM 1737 C CA . MET A 1 230 ? 5.315 -31.929 10.481 1.00 25.59 230 MET A CA 1
ATOM 1738 C C . MET A 1 230 ? 5.519 -31.779 11.989 1.00 25.59 230 MET A C 1
ATOM 1740 O O . MET A 1 230 ? 5.945 -32.731 12.641 1.00 25.59 230 MET A O 1
ATOM 1744 N N . SER A 1 231 ? 5.237 -30.597 12.544 1.00 29.02 231 SER A N 1
ATOM 1745 C CA . SER A 1 231 ? 5.041 -30.462 13.988 1.00 29.02 231 SER A CA 1
ATOM 1746 C C . SER A 1 231 ? 3.552 -30.509 14.293 1.00 29.02 231 SER A C 1
ATOM 1748 O O . SER A 1 231 ? 2.752 -29.706 13.821 1.00 29.02 231 SER A O 1
ATOM 1750 N N . ILE A 1 232 ? 3.231 -31.516 15.086 1.00 29.22 232 ILE A N 1
ATOM 1751 C CA . ILE A 1 232 ? 1.936 -31.941 15.586 1.00 29.22 232 ILE A CA 1
ATOM 1752 C C . ILE A 1 232 ? 1.273 -30.809 16.388 1.00 29.22 232 ILE A C 1
ATOM 1754 O O . ILE A 1 232 ? 1.829 -30.351 17.382 1.00 29.22 232 ILE A O 1
ATOM 1758 N N . LEU A 1 233 ? 0.052 -30.418 16.011 1.00 29.98 233 LEU A N 1
ATOM 1759 C CA . LEU A 1 233 ? -0.916 -29.818 16.933 1.00 29.98 233 LEU A CA 1
ATOM 1760 C C . LEU A 1 233 ? -2.113 -30.761 17.046 1.00 29.98 233 LEU A C 1
ATOM 1762 O O . LEU A 1 233 ? -3.098 -30.667 16.316 1.00 29.98 233 LEU A O 1
ATOM 1766 N N . THR A 1 234 ? -2.013 -31.707 17.974 1.00 31.14 234 THR A N 1
ATOM 1767 C CA . THR A 1 234 ? -3.169 -32.437 18.489 1.00 31.14 234 THR A CA 1
ATOM 1768 C C . THR A 1 234 ? -4.031 -31.484 19.313 1.00 31.14 234 THR A C 1
ATOM 1770 O O . THR A 1 234 ? -3.615 -31.019 20.373 1.00 31.14 234 THR A O 1
ATOM 1773 N N . ARG A 1 235 ? -5.251 -31.226 18.836 1.00 35.94 235 ARG A N 1
ATOM 1774 C CA . ARG A 1 235 ? -6.376 -30.776 19.666 1.00 35.94 235 ARG A CA 1
ATOM 1775 C C . ARG A 1 235 ? -6.749 -31.886 20.655 1.00 35.94 235 ARG A C 1
ATOM 1777 O O . ARG A 1 235 ? -6.928 -33.017 20.202 1.00 35.94 235 ARG A O 1
ATOM 1784 N N . PRO A 1 236 ? -7.008 -31.594 21.935 1.00 32.22 236 PRO A N 1
ATOM 1785 C CA . PRO A 1 236 ? -7.955 -32.375 22.702 1.00 32.22 236 PRO A CA 1
ATOM 1786 C C . PRO A 1 236 ? -9.357 -31.771 22.574 1.00 32.22 236 PRO A C 1
ATOM 1788 O O . PRO A 1 236 ? -9.561 -30.558 22.651 1.00 32.22 236 PRO A O 1
ATOM 1791 N N . ALA A 1 237 ? -10.307 -32.667 22.332 1.00 31.11 237 ALA A N 1
ATOM 1792 C CA . ALA A 1 237 ? -11.734 -32.423 22.341 1.00 31.11 237 ALA A CA 1
ATOM 1793 C C . ALA A 1 237 ? -12.228 -32.005 23.737 1.00 31.11 237 ALA A C 1
ATOM 1795 O O . ALA A 1 237 ? -11.723 -32.460 24.761 1.00 31.11 237 ALA A O 1
ATOM 1796 N N . SER A 1 238 ? -13.252 -31.160 23.742 1.00 37.06 238 SER A N 1
ATOM 1797 C CA . SER A 1 238 ? -14.131 -30.877 24.875 1.00 37.06 238 SER A CA 1
ATOM 1798 C C . SER A 1 238 ? -14.915 -32.120 25.306 1.00 37.06 238 SER A C 1
ATOM 1800 O O . SER A 1 238 ? -15.465 -32.797 24.433 1.00 37.06 238 SER A O 1
ATOM 1802 N N . PRO A 1 239 ? -15.117 -32.338 26.612 1.00 38.03 239 PRO A N 1
ATOM 1803 C CA . PRO A 1 239 ? -16.317 -32.973 27.120 1.00 38.03 239 PRO A CA 1
ATOM 1804 C C . PRO A 1 239 ? -17.301 -31.915 27.632 1.00 38.03 239 PRO A C 1
ATOM 1806 O O . PRO A 1 239 ? -16.936 -30.972 28.336 1.00 38.03 239 PRO A O 1
ATOM 1809 N N . SER A 1 240 ? -18.551 -32.095 27.228 1.00 34.94 240 SER A N 1
ATOM 1810 C CA . SER A 1 240 ? -19.743 -31.550 27.862 1.00 34.94 240 SER A CA 1
ATOM 1811 C C . SER A 1 240 ? -19.880 -32.077 29.295 1.00 34.94 240 SER A C 1
ATOM 1813 O O . SER A 1 240 ? -19.476 -33.206 29.570 1.00 34.94 240 SER A O 1
ATOM 1815 N N . ASP A 1 241 ? -20.407 -31.252 30.200 1.00 32.16 241 ASP A N 1
ATOM 1816 C CA . ASP A 1 241 ? -21.641 -31.531 30.954 1.00 32.16 241 ASP A CA 1
ATOM 1817 C C . ASP A 1 241 ? -21.798 -30.551 32.132 1.00 32.16 241 ASP A C 1
ATOM 1819 O O . ASP A 1 241 ? -20.902 -30.357 32.951 1.00 32.16 241 ASP A O 1
ATOM 1823 N N . ASP A 1 242 ? -22.961 -29.901 32.136 1.00 34.19 242 ASP A N 1
ATOM 1824 C CA . ASP A 1 242 ? -23.870 -29.660 33.257 1.00 34.19 242 ASP A CA 1
ATOM 1825 C C . ASP A 1 242 ? -23.301 -29.445 34.669 1.00 34.19 242 ASP A C 1
ATOM 1827 O O . ASP A 1 242 ? -22.837 -30.354 35.354 1.00 34.19 242 ASP A O 1
ATOM 1831 N N . GLY A 1 243 ? -23.512 -28.231 35.182 1.00 31.22 243 GLY A N 1
ATOM 1832 C CA . GLY A 1 243 ? -23.305 -27.925 36.594 1.00 31.22 243 GLY A CA 1
ATOM 1833 C C . GLY A 1 243 ? -23.704 -26.503 36.954 1.00 31.22 243 GLY A C 1
ATOM 1834 O O . GLY A 1 243 ? -22.857 -25.625 37.085 1.00 31.22 243 GLY A O 1
ATOM 1835 N N . ALA A 1 244 ? -25.006 -26.276 37.113 1.00 33.47 244 ALA A N 1
ATOM 1836 C CA . ALA A 1 244 ? -25.554 -25.093 37.763 1.00 33.47 244 ALA A CA 1
ATOM 1837 C C . ALA A 1 244 ? -24.923 -24.887 39.149 1.00 33.47 244 ALA A C 1
ATOM 1839 O O . ALA A 1 244 ? -24.920 -25.829 39.931 1.00 33.47 244 ALA A O 1
ATOM 1840 N N . TYR A 1 245 ? -24.497 -23.669 39.498 1.00 32.72 245 TYR A N 1
ATOM 1841 C CA . TYR A 1 245 ? -24.613 -23.186 40.876 1.00 32.72 245 TYR A CA 1
ATOM 1842 C C . TYR A 1 245 ? -24.736 -21.661 40.940 1.00 32.72 245 TYR A C 1
ATOM 1844 O O . TYR A 1 245 ? -24.098 -20.911 40.208 1.00 32.72 245 TYR A O 1
ATOM 1852 N N . ALA A 1 246 ? -25.653 -21.274 41.817 1.00 32.22 246 ALA A N 1
ATOM 1853 C CA . ALA A 1 246 ? -26.288 -19.987 42.011 1.00 32.22 246 ALA A CA 1
ATOM 1854 C C . ALA A 1 246 ? -25.372 -18.805 42.379 1.00 32.22 246 ALA A C 1
ATOM 1856 O O . ALA A 1 246 ? -24.368 -18.932 43.076 1.00 32.22 246 ALA A O 1
ATOM 1857 N N . VAL A 1 247 ? -25.864 -17.635 41.977 1.00 33.91 247 VAL A N 1
ATOM 1858 C CA . VAL A 1 247 ? -25.608 -16.299 42.527 1.00 33.91 247 VAL A CA 1
ATOM 1859 C C . VAL A 1 247 ? -26.036 -16.242 44.003 1.00 33.91 247 VAL A C 1
ATOM 1861 O O . VAL A 1 247 ? -27.083 -16.802 44.336 1.00 33.91 247 VAL A O 1
ATOM 1864 N N . PRO A 1 248 ? -25.342 -15.483 44.866 1.00 40.81 248 PRO A N 1
ATOM 1865 C CA . PRO A 1 248 ? -25.990 -14.847 45.999 1.00 40.81 248 PRO A CA 1
ATOM 1866 C C . PRO A 1 248 ? -26.061 -13.329 45.796 1.00 40.81 248 PRO A C 1
ATOM 1868 O O . PRO A 1 248 ? -25.044 -12.640 45.731 1.00 40.81 248 PRO A O 1
ATOM 1871 N N . ASP A 1 249 ? -27.296 -12.840 45.712 1.00 31.22 249 ASP A N 1
ATOM 1872 C CA . ASP A 1 249 ? -27.682 -11.461 46.004 1.00 31.22 249 ASP A CA 1
ATOM 1873 C C . ASP A 1 249 ? -27.758 -11.278 47.527 1.00 31.22 249 ASP A C 1
ATOM 1875 O O . ASP A 1 249 ? -28.375 -12.101 48.205 1.00 31.22 249 ASP A O 1
ATOM 1879 N N . ALA A 1 250 ? -27.163 -10.200 48.041 1.00 33.16 250 ALA A N 1
ATOM 1880 C CA . ALA A 1 250 ? -27.523 -9.460 49.263 1.00 33.16 250 ALA A CA 1
ATOM 1881 C C . ALA A 1 250 ? -26.348 -8.541 49.630 1.00 33.16 250 ALA A C 1
ATOM 1883 O O . ALA A 1 250 ? -25.198 -8.948 49.540 1.00 33.16 250 ALA A O 1
ATOM 1884 N N . ALA A 1 251 ? -26.493 -7.335 50.153 1.00 32.09 251 ALA A N 1
ATOM 1885 C CA . ALA A 1 251 ? -27.575 -6.383 50.326 1.00 32.09 251 ALA A CA 1
ATOM 1886 C C . ALA A 1 251 ? -26.858 -5.087 50.762 1.00 32.09 251 ALA A C 1
ATOM 1888 O O . ALA A 1 251 ? -25.703 -5.112 51.191 1.00 32.09 251 ALA A O 1
ATOM 1889 N N . ALA A 1 252 ? -27.540 -3.960 50.611 1.00 33.41 252 ALA A N 1
ATOM 1890 C CA . ALA A 1 252 ? -27.061 -2.642 50.989 1.00 33.41 252 ALA A CA 1
ATOM 1891 C C . ALA A 1 252 ? -26.690 -2.545 52.477 1.00 33.41 252 ALA A C 1
ATOM 1893 O O . ALA A 1 252 ? -27.401 -3.089 53.314 1.00 33.41 252 ALA A O 1
ATOM 1894 N N . ASP A 1 253 ? -25.671 -1.741 52.788 1.00 33.88 253 ASP A N 1
ATOM 1895 C CA . ASP A 1 253 ? -25.659 -0.967 54.025 1.00 33.88 253 ASP A CA 1
ATOM 1896 C C . ASP A 1 253 ? -24.995 0.398 53.810 1.00 33.88 253 ASP A C 1
ATOM 1898 O O . ASP A 1 253 ? -23.891 0.546 53.282 1.00 33.88 253 ASP A O 1
ATOM 1902 N N . SER A 1 254 ? -25.756 1.414 54.192 1.00 35.56 254 SER A N 1
ATOM 1903 C CA . SER A 1 254 ? -25.438 2.833 54.196 1.00 35.56 254 SER A CA 1
ATOM 1904 C C . SER A 1 254 ? -24.768 3.255 55.508 1.00 35.56 254 SER A C 1
ATOM 1906 O O . SER A 1 254 ? -25.099 2.732 56.565 1.00 35.56 254 SER A O 1
ATOM 1908 N N . HIS A 1 255 ? -23.964 4.321 55.426 1.00 33.97 255 HIS A N 1
ATOM 1909 C CA . HIS A 1 255 ? -23.432 5.157 56.516 1.00 33.97 255 HIS A CA 1
ATOM 1910 C C . HIS A 1 255 ? -22.207 4.662 57.305 1.00 33.97 255 HIS A C 1
ATOM 1912 O O . HIS A 1 255 ? -22.307 3.925 58.276 1.00 33.97 255 HIS A O 1
ATOM 1918 N N . THR A 1 256 ? -21.049 5.259 56.996 1.00 36.62 256 THR A N 1
ATOM 1919 C CA . THR A 1 256 ? -20.224 6.081 57.921 1.00 36.62 256 THR A CA 1
ATOM 1920 C C . THR A 1 256 ? -19.052 6.671 57.116 1.00 36.62 256 THR A C 1
ATOM 1922 O O . THR A 1 256 ? -18.183 5.966 56.633 1.00 36.62 256 THR A O 1
ATOM 1925 N N . SER A 1 257 ? -19.170 7.919 56.664 1.00 33.94 257 SER A N 1
ATOM 1926 C CA . SER A 1 257 ? -18.603 9.119 57.300 1.00 33.94 257 SER A CA 1
ATOM 1927 C C . SER A 1 257 ? -17.076 9.250 57.180 1.00 33.94 257 SER A C 1
ATOM 1929 O O . SER A 1 257 ? -16.322 8.608 57.899 1.00 33.94 257 SER A O 1
ATOM 1931 N N . SER A 1 258 ? -16.671 10.195 56.320 1.00 37.44 258 SER A N 1
ATOM 1932 C CA . SER A 1 258 ? -15.676 11.231 56.627 1.00 37.44 258 SER A CA 1
ATOM 1933 C C . SER A 1 258 ? -14.309 10.771 57.151 1.00 37.44 258 SER A C 1
ATOM 1935 O O . SER A 1 258 ? -14.108 10.628 58.357 1.00 37.44 258 SER A O 1
ATOM 1937 N N . LYS A 1 259 ? -13.344 10.649 56.229 1.00 39.16 259 LYS A N 1
ATOM 1938 C CA . LYS A 1 259 ? -11.944 11.120 56.333 1.00 39.16 259 LYS A CA 1
ATOM 1939 C C . LYS A 1 259 ? -11.180 10.690 55.076 1.00 39.16 259 LYS A C 1
ATOM 1941 O O . LYS A 1 259 ? -11.368 9.572 54.622 1.00 39.16 259 LYS A O 1
ATOM 1946 N N . LEU A 1 260 ? -10.298 11.564 54.578 1.00 37.84 260 LEU A N 1
ATOM 1947 C CA . LEU A 1 260 ? -9.438 11.430 53.379 1.00 37.84 260 LEU A CA 1
ATOM 1948 C C . LEU A 1 260 ? -9.978 12.054 52.076 1.00 37.84 260 LEU A C 1
ATOM 1950 O O . LEU A 1 260 ? -9.800 11.522 50.988 1.00 37.84 260 LEU A O 1
ATOM 1954 N N . GLN A 1 261 ? -10.533 13.263 52.177 1.00 37.62 261 GLN A N 1
ATOM 1955 C CA . GLN A 1 261 ? -10.358 14.295 51.146 1.00 37.62 261 GLN A CA 1
ATOM 1956 C C . GLN A 1 261 ? -9.559 15.447 51.760 1.00 37.62 261 GLN A C 1
ATOM 1958 O O . GLN A 1 261 ? -10.135 16.368 52.326 1.00 37.62 261 GLN A O 1
ATOM 1963 N N . SER A 1 262 ? -8.229 15.352 51.701 1.00 37.91 262 SER A N 1
ATOM 1964 C CA . SER A 1 262 ? -7.305 16.483 51.879 1.00 37.91 262 SER A CA 1
ATOM 1965 C C . SER A 1 262 ? -5.860 16.009 51.692 1.00 37.91 262 SER A C 1
ATOM 1967 O O . SER A 1 262 ? -5.182 15.701 52.669 1.00 37.91 262 SER A O 1
ATOM 1969 N N . SER A 1 263 ? -5.384 15.910 50.450 1.00 38.31 263 SER A N 1
ATOM 1970 C CA . SER A 1 263 ? -3.950 16.009 50.144 1.00 38.31 263 SER A CA 1
ATOM 1971 C C . SER A 1 263 ? -3.742 16.152 48.634 1.00 38.31 263 SER A C 1
ATOM 1973 O O . SER A 1 263 ? -4.223 15.320 47.872 1.00 38.31 263 SER A O 1
ATOM 1975 N N . LEU A 1 264 ? -3.002 17.193 48.245 1.00 36.72 264 LEU A N 1
ATOM 1976 C CA . LEU A 1 264 ? -2.459 17.490 46.912 1.00 36.72 264 LEU A CA 1
ATOM 1977 C C . LEU A 1 264 ? -3.407 18.081 45.846 1.00 36.72 264 LEU A C 1
ATOM 1979 O O . LEU A 1 264 ? -3.581 17.548 44.757 1.00 36.72 264 LEU A O 1
ATOM 1983 N N . GLN A 1 265 ? -3.892 19.293 46.129 1.00 40.91 265 GLN A N 1
ATOM 1984 C CA . GLN A 1 265 ? -4.018 20.360 45.127 1.00 40.91 265 GLN A CA 1
ATOM 1985 C C . GLN A 1 265 ? -3.071 21.505 45.541 1.00 40.91 265 GLN A C 1
ATOM 1987 O O . GLN A 1 265 ? -3.456 22.401 46.284 1.00 40.91 265 GLN A O 1
ATOM 1992 N N . ALA A 1 266 ? -1.810 21.408 45.123 1.00 39.47 266 ALA A N 1
ATOM 1993 C CA . ALA A 1 266 ? -0.777 22.452 45.052 1.00 39.47 266 ALA A CA 1
ATOM 1994 C C . ALA A 1 266 ? 0.375 21.778 44.274 1.00 39.47 266 ALA A C 1
ATOM 1996 O O . ALA A 1 266 ? 0.759 20.676 44.641 1.00 39.47 266 ALA A O 1
ATOM 1997 N N . GLN A 1 267 ? 0.917 22.272 43.166 1.00 43.50 267 GLN A N 1
ATOM 1998 C CA . GLN A 1 267 ? 1.254 23.643 42.824 1.00 43.50 267 GLN A CA 1
ATOM 1999 C C . GLN A 1 267 ? 1.085 23.851 41.312 1.00 43.50 267 GLN A C 1
ATOM 2001 O O . GLN A 1 267 ? 1.539 23.045 40.503 1.00 43.50 267 GLN A O 1
ATOM 2006 N N . ILE A 1 268 ? 0.417 24.950 40.972 1.00 42.09 268 ILE A N 1
ATOM 2007 C CA . ILE A 1 268 ? 0.642 25.702 39.743 1.00 42.09 268 ILE A CA 1
ATOM 2008 C C . ILE A 1 268 ? 1.815 26.629 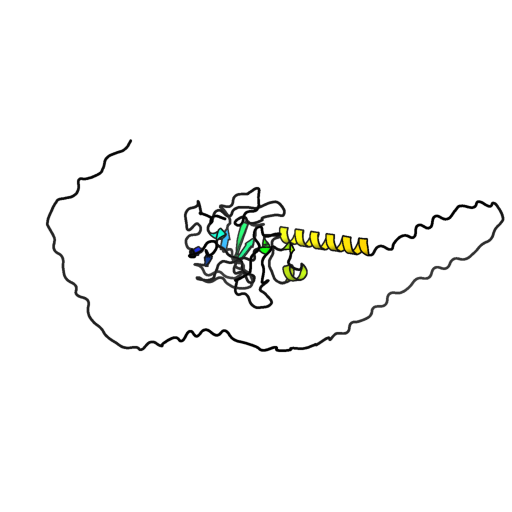40.061 1.00 42.09 268 ILE A C 1
ATOM 2010 O O . ILE A 1 268 ? 1.677 27.458 40.959 1.00 42.09 268 ILE A O 1
ATOM 2014 N N . GLU A 1 269 ? 2.928 26.437 39.358 1.00 48.56 269 GLU A N 1
ATOM 2015 C CA . GLU A 1 269 ? 3.917 27.435 38.919 1.00 48.56 269 GLU A CA 1
ATOM 2016 C C . GLU A 1 269 ? 4.695 26.834 37.741 1.00 48.56 269 GLU A C 1
ATOM 2018 O O . GLU A 1 269 ? 5.152 25.674 37.867 1.00 48.56 269 GLU A O 1
#

Radius of gyration: 34.21 Å; chains: 1; bounding box: 70×64×133 Å